Protein AF-A0A9D1F728-F1 (afdb_monomer_lite)

Secondary structure (DSSP, 8-state):
--HHHHHHHHHHHHIIIIIHHHHHHHHHHHHHHH-----TTS-TTSS-EEEEESHHHHHHHHHHHHHHHHHHHHHHHHHHHT-GGGHHHHHHHHHHHHHHHHHHHHHHHH-EEEEE-SSEEEEEETTEEEEEEGGGEEEEEEESEEEEEEEEETTEEEEEE----HHHHHHHHHHHHHH-HHHHTTS-HHHHHHHHHHHHGGGT---

Structure (mmCIF, N/CA/C/O backbone):
data_AF-A0A9D1F728-F1
#
_entry.id   AF-A0A9D1F728-F1
#
loop_
_atom_site.group_PDB
_atom_site.id
_atom_site.type_symbol
_atom_site.label_atom_id
_atom_site.label_alt_id
_atom_site.label_comp_id
_atom_site.label_asym_id
_atom_site.label_entity_id
_atom_site.label_seq_id
_atom_site.pdbx_PDB_ins_code
_atom_site.Cartn_x
_atom_site.Cartn_y
_atom_site.Cartn_z
_atom_site.occupancy
_atom_site.B_iso_or_equiv
_atom_site.auth_seq_id
_atom_site.auth_comp_id
_atom_site.auth_asym_id
_atom_site.auth_atom_id
_atom_site.pdbx_PDB_model_num
ATOM 1 N N . MET A 1 1 ? -4.377 17.109 -25.456 1.00 49.72 1 MET A N 1
ATOM 2 C CA . MET A 1 1 ? -4.646 15.862 -24.704 1.00 49.72 1 MET A CA 1
ATOM 3 C C . MET A 1 1 ? -3.854 15.926 -23.405 1.00 49.72 1 MET A C 1
ATOM 5 O O . MET A 1 1 ? -2.651 16.130 -23.478 1.00 49.72 1 MET A O 1
ATOM 9 N N . ASN A 1 2 ? -4.508 15.887 -22.240 1.00 74.38 2 ASN A N 1
ATOM 10 C CA . ASN A 1 2 ? -3.835 16.109 -20.955 1.00 74.38 2 ASN A CA 1
ATOM 11 C C . ASN A 1 2 ? -3.254 14.782 -20.435 1.00 74.38 2 ASN A C 1
ATOM 13 O O . ASN A 1 2 ? -4.012 13.865 -20.127 1.00 74.38 2 ASN A O 1
ATOM 17 N N . MET A 1 3 ? -1.924 14.671 -20.376 1.00 57.50 3 MET A N 1
ATOM 18 C CA . MET A 1 3 ? -1.210 13.442 -19.993 1.00 57.50 3 MET A CA 1
ATOM 19 C C . MET A 1 3 ? -1.628 12.936 -18.600 1.00 57.50 3 MET A C 1
ATOM 21 O O . MET A 1 3 ? -1.679 11.732 -18.375 1.00 57.50 3 MET A O 1
ATOM 25 N N . HIS A 1 4 ? -1.982 13.849 -17.684 1.00 63.44 4 HIS A N 1
ATOM 26 C CA . HIS A 1 4 ? -2.499 13.497 -16.357 1.00 63.44 4 HIS A CA 1
ATOM 27 C C . HIS A 1 4 ? -3.827 12.744 -16.425 1.00 63.44 4 HIS A C 1
ATOM 29 O O . HIS A 1 4 ? -3.948 11.684 -15.826 1.00 63.44 4 HIS A O 1
ATOM 35 N N . LYS A 1 5 ? -4.779 13.225 -17.230 1.00 72.38 5 LYS A N 1
ATOM 36 C CA . LYS A 1 5 ? -6.096 12.590 -17.364 1.00 72.38 5 LYS A CA 1
ATOM 37 C C . LYS A 1 5 ? -5.991 11.176 -17.943 1.00 72.38 5 LYS A C 1
ATOM 39 O O . LYS A 1 5 ? -6.658 10.263 -17.485 1.00 72.38 5 LYS A O 1
ATOM 44 N N . LEU A 1 6 ? -5.091 10.978 -18.906 1.00 68.69 6 LEU A N 1
ATOM 45 C CA . LEU A 1 6 ? -4.860 9.670 -19.525 1.00 68.69 6 LEU A CA 1
ATOM 46 C C . LEU A 1 6 ? -4.227 8.673 -18.534 1.00 68.69 6 LEU A C 1
ATOM 48 O O . LEU A 1 6 ? -4.572 7.492 -18.532 1.00 68.69 6 LEU A O 1
ATOM 52 N N . LEU A 1 7 ? -3.336 9.154 -17.660 1.00 64.75 7 LEU A N 1
ATOM 53 C CA . LEU A 1 7 ? -2.759 8.362 -16.573 1.00 64.75 7 LEU A CA 1
ATOM 54 C C . LEU A 1 7 ? -3.815 8.003 -15.517 1.00 64.75 7 LEU A C 1
ATOM 56 O O . LEU A 1 7 ? -3.880 6.852 -15.092 1.00 64.75 7 LEU A O 1
ATOM 60 N N . GLU A 1 8 ? -4.638 8.970 -15.113 1.00 70.31 8 GLU A N 1
ATOM 61 C CA . GLU A 1 8 ? -5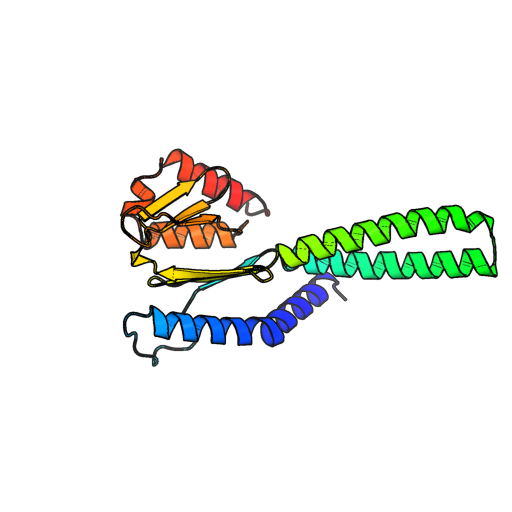.738 8.781 -14.162 1.00 70.31 8 GLU A CA 1
ATOM 62 C C . GLU A 1 8 ? -6.761 7.768 -14.680 1.00 70.31 8 GLU A C 1
ATOM 64 O O . GLU A 1 8 ? -7.088 6.825 -13.961 1.00 70.31 8 GLU A O 1
ATOM 69 N N . ASP A 1 9 ? -7.189 7.893 -15.938 1.00 77.00 9 ASP A N 1
ATOM 70 C CA . ASP A 1 9 ? -8.137 6.975 -16.576 1.00 77.00 9 ASP A CA 1
ATOM 71 C C . ASP A 1 9 ? -7.559 5.552 -16.672 1.00 77.00 9 ASP A C 1
ATOM 73 O O . ASP A 1 9 ? -8.238 4.574 -16.351 1.00 77.00 9 ASP A O 1
ATOM 77 N N . PHE A 1 10 ? -6.277 5.416 -17.034 1.00 71.94 10 PHE A N 1
ATOM 78 C CA . PHE A 1 10 ? -5.598 4.118 -17.075 1.00 71.94 10 PHE A CA 1
ATOM 79 C C . PHE A 1 10 ? -5.489 3.475 -15.687 1.00 71.94 10 PHE A C 1
ATOM 81 O O . PHE A 1 10 ? -5.728 2.274 -15.530 1.00 71.94 10 PHE A O 1
ATOM 88 N N . ILE A 1 11 ? -5.138 4.264 -14.667 1.00 70.88 11 ILE A N 1
ATOM 89 C CA . ILE A 1 11 ? -5.089 3.798 -13.280 1.00 70.88 11 ILE A CA 1
ATOM 90 C C . ILE A 1 11 ? -6.493 3.365 -12.851 1.00 70.88 11 ILE A C 1
ATOM 92 O O . ILE A 1 11 ? -6.658 2.240 -12.384 1.00 70.88 11 ILE A O 1
ATOM 96 N N . ALA A 1 12 ? -7.515 4.190 -13.073 1.00 77.31 12 ALA A N 1
ATOM 97 C CA . ALA A 1 12 ? -8.898 3.876 -12.727 1.00 77.31 12 ALA A CA 1
ATOM 98 C C . ALA A 1 12 ? -9.380 2.578 -13.394 1.00 77.31 12 ALA A C 1
ATOM 100 O O . ALA A 1 12 ? -9.964 1.718 -12.729 1.00 77.31 12 ALA A O 1
ATOM 101 N N . GLN A 1 13 ? -9.074 2.385 -14.679 1.00 81.44 13 GLN A N 1
ATOM 102 C CA . GLN A 1 13 ? -9.423 1.166 -15.404 1.00 81.44 13 GLN A CA 1
ATOM 103 C C . GLN A 1 13 ? -8.676 -0.060 -14.862 1.00 81.44 13 GLN A C 1
ATOM 105 O O . GLN A 1 13 ? -9.299 -1.091 -14.608 1.00 81.44 13 GLN A O 1
ATOM 110 N N . TYR A 1 14 ? -7.370 0.047 -14.598 1.00 78.75 14 TYR A N 1
ATOM 111 C CA . TYR A 1 14 ? -6.603 -1.041 -13.984 1.00 78.75 14 TYR A CA 1
ATOM 112 C C . TYR A 1 14 ? -7.169 -1.433 -12.613 1.00 78.75 14 TYR A C 1
ATOM 114 O O . TYR A 1 14 ? -7.319 -2.619 -12.305 1.00 78.75 14 TYR A O 1
ATOM 122 N N . PHE A 1 15 ? -7.511 -0.443 -11.789 1.00 79.69 15 PHE A N 1
ATOM 123 C CA . PHE A 1 15 ? -8.138 -0.673 -10.494 1.00 79.69 15 PHE A CA 1
ATOM 124 C C . PHE A 1 15 ? -9.476 -1.395 -10.651 1.00 79.69 15 PHE A C 1
ATOM 126 O O . PHE A 1 15 ? -9.694 -2.409 -9.989 1.00 79.69 15 PHE A O 1
ATOM 133 N N . LYS A 1 16 ? -10.332 -0.931 -11.563 1.00 82.12 16 LYS A N 1
ATOM 134 C CA . LYS A 1 16 ? -11.654 -1.511 -11.813 1.00 82.12 16 LYS A CA 1
ATOM 135 C C . LYS A 1 16 ? -11.590 -2.943 -12.348 1.00 82.12 16 LYS A C 1
ATOM 137 O O . LYS A 1 16 ? -12.328 -3.797 -11.871 1.00 82.12 16 LYS A O 1
ATOM 142 N N . GLU A 1 17 ? -10.724 -3.219 -13.317 1.00 85.25 17 GLU A N 1
ATOM 143 C CA . GLU A 1 17 ? -10.712 -4.505 -14.024 1.00 85.25 17 GLU A CA 1
ATOM 144 C C . GLU A 1 17 ? -9.835 -5.569 -13.362 1.00 85.25 17 GLU A C 1
ATOM 146 O O . GLU A 1 17 ? -10.119 -6.761 -13.477 1.00 85.25 17 GLU A O 1
ATOM 151 N N . LYS A 1 18 ? -8.741 -5.172 -12.703 1.00 81.75 18 LYS A N 1
ATOM 152 C CA . LYS A 1 18 ? -7.757 -6.122 -12.161 1.00 81.75 18 LYS A CA 1
ATOM 153 C C . LYS A 1 18 ? -7.752 -6.165 -10.646 1.00 81.75 18 LYS A C 1
ATOM 155 O O . LYS A 1 18 ? -7.671 -7.251 -10.078 1.00 81.75 18 LYS A O 1
ATOM 160 N N . LEU A 1 19 ? -7.804 -5.009 -9.989 1.00 82.75 19 LEU A N 1
ATOM 161 C CA . LEU A 1 19 ? -7.640 -4.959 -8.538 1.00 82.75 19 LEU A CA 1
ATOM 162 C C . LEU A 1 19 ? -8.955 -5.199 -7.796 1.00 82.75 19 LEU A C 1
ATOM 164 O O . LEU A 1 19 ? -8.979 -5.927 -6.808 1.00 82.75 19 LEU A O 1
ATOM 168 N N . MET A 1 20 ? -10.049 -4.620 -8.284 1.00 83.25 20 MET A N 1
ATOM 169 C CA . MET A 1 20 ? -11.341 -4.662 -7.610 1.00 83.25 20 MET A CA 1
ATOM 170 C C . MET A 1 20 ? -11.966 -6.055 -7.502 1.00 83.25 20 MET A C 1
ATOM 172 O O . MET A 1 20 ? -12.467 -6.357 -6.421 1.00 83.25 20 MET A O 1
ATOM 176 N N . PRO A 1 21 ? -11.913 -6.930 -8.526 1.00 86.44 21 PRO A N 1
ATOM 177 C CA . PRO A 1 21 ? -12.399 -8.301 -8.385 1.00 86.44 21 PRO A CA 1
ATOM 178 C C . PRO A 1 21 ? -11.684 -9.045 -7.255 1.00 86.44 21 PRO A C 1
ATOM 180 O O . PRO A 1 21 ? -12.335 -9.627 -6.396 1.00 86.44 21 PRO A O 1
ATOM 183 N N . LYS A 1 22 ? -10.352 -8.918 -7.190 1.00 84.81 22 LYS A N 1
ATOM 184 C CA . LYS A 1 22 ? -9.547 -9.530 -6.132 1.00 84.81 22 LYS A CA 1
ATOM 185 C C . LYS A 1 22 ? -9.869 -8.950 -4.752 1.00 84.81 22 LYS A C 1
ATOM 187 O O . LYS A 1 22 ? -9.992 -9.693 -3.793 1.00 84.81 22 LYS A O 1
ATOM 192 N N . ILE A 1 23 ? -10.009 -7.627 -4.645 1.00 86.19 23 ILE A N 1
ATOM 193 C CA . ILE A 1 23 ? -10.395 -6.978 -3.383 1.00 86.19 23 ILE A CA 1
ATOM 194 C C . ILE A 1 23 ? -11.755 -7.490 -2.903 1.00 86.19 23 ILE A C 1
ATOM 196 O O . ILE A 1 23 ? -11.913 -7.722 -1.713 1.00 86.19 23 ILE A O 1
ATOM 200 N N . ARG A 1 24 ? -12.728 -7.651 -3.807 1.00 85.94 24 ARG A N 1
ATOM 201 C CA . ARG A 1 24 ? -14.062 -8.165 -3.467 1.00 85.94 24 ARG A CA 1
ATOM 202 C C . ARG A 1 24 ? -14.004 -9.611 -2.986 1.00 85.94 24 ARG A C 1
ATOM 204 O O . ARG A 1 24 ? -14.666 -9.932 -2.012 1.00 85.94 24 ARG A O 1
ATOM 211 N N . GLU A 1 25 ? -13.210 -10.447 -3.648 1.00 86.69 25 GLU A N 1
ATOM 212 C CA . GLU A 1 25 ? -12.979 -11.839 -3.251 1.00 86.69 25 GLU A CA 1
ATOM 213 C C . GLU A 1 25 ? -12.327 -11.924 -1.863 1.00 86.69 25 GLU A C 1
ATOM 215 O O . GLU A 1 25 ? -12.870 -12.565 -0.968 1.00 86.69 25 GLU A O 1
ATOM 220 N N . ASP A 1 26 ? -11.220 -11.203 -1.655 1.00 86.94 26 ASP A N 1
ATOM 221 C CA . ASP A 1 26 ? -10.526 -11.156 -0.365 1.00 86.94 26 ASP A CA 1
ATOM 222 C C . ASP A 1 26 ? -11.453 -10.580 0.734 1.00 86.94 26 ASP A C 1
ATOM 224 O O . ASP A 1 26 ? -11.477 -11.081 1.853 1.00 86.94 26 ASP A O 1
ATOM 228 N N . ALA A 1 27 ? -12.265 -9.561 0.430 1.00 85.25 27 ALA A N 1
ATOM 229 C CA . ALA A 1 27 ? -13.216 -8.981 1.381 1.00 85.25 27 ALA A CA 1
ATOM 230 C C . ALA A 1 27 ? -14.368 -9.932 1.734 1.00 85.25 27 ALA A C 1
ATOM 232 O O . ALA A 1 27 ? -14.756 -9.993 2.896 1.00 85.25 27 ALA A O 1
ATOM 233 N N . ALA A 1 28 ? -14.905 -10.677 0.762 1.00 84.88 28 ALA A N 1
ATOM 234 C CA . ALA A 1 28 ? -15.931 -11.687 1.013 1.00 84.88 28 ALA A CA 1
ATOM 235 C C . ALA A 1 28 ? -15.397 -12.785 1.941 1.00 84.88 28 ALA A C 1
ATOM 237 O O . ALA A 1 28 ? -16.050 -13.121 2.923 1.00 84.88 28 ALA A O 1
ATOM 238 N N . HIS A 1 29 ? -14.171 -13.254 1.691 1.00 86.56 29 HIS A N 1
ATOM 239 C CA . HIS A 1 29 ? -13.506 -14.218 2.563 1.00 86.56 29 HIS A CA 1
ATOM 240 C C . HIS A 1 29 ? -13.342 -13.696 3.999 1.00 86.56 29 HIS A C 1
ATOM 242 O O . HIS A 1 29 ? -13.635 -14.402 4.962 1.00 86.56 29 HIS A O 1
ATOM 248 N N . MET A 1 30 ? -12.914 -12.441 4.154 1.00 87.94 30 MET A N 1
ATOM 249 C CA . MET A 1 30 ? -12.756 -11.822 5.473 1.00 87.94 30 MET A CA 1
ATOM 250 C C . MET A 1 30 ? -14.087 -11.627 6.200 1.00 87.94 30 MET A C 1
ATOM 252 O O . MET A 1 30 ? -14.150 -11.813 7.413 1.00 87.94 30 MET A O 1
ATOM 256 N N . GLU A 1 31 ? -15.145 -11.266 5.476 1.00 86.00 31 GLU A N 1
ATOM 257 C CA . GLU A 1 31 ? -16.485 -11.124 6.044 1.00 86.00 31 GLU A CA 1
ATOM 258 C C . GLU A 1 31 ? -17.039 -12.479 6.507 1.00 86.00 31 GLU A C 1
ATOM 260 O O . GLU A 1 31 ? -17.628 -12.557 7.577 1.00 86.00 31 GLU A O 1
ATOM 265 N N . GLU A 1 32 ? -16.790 -13.565 5.774 1.00 83.94 32 GLU A N 1
ATOM 266 C CA . GLU A 1 32 ? -17.152 -14.919 6.214 1.00 83.94 32 GLU A CA 1
ATOM 267 C C . GLU A 1 32 ? -16.361 -15.367 7.453 1.00 83.94 32 GLU A C 1
ATOM 269 O O . GLU A 1 32 ? -16.911 -16.012 8.344 1.00 83.94 32 GLU A O 1
ATOM 274 N N . ALA A 1 33 ? -15.070 -15.029 7.522 1.00 85.25 33 ALA A N 1
ATOM 275 C CA . ALA A 1 33 ? -14.193 -15.458 8.610 1.00 85.25 33 ALA A CA 1
ATOM 276 C C . ALA A 1 33 ? -14.372 -14.643 9.903 1.00 85.25 33 ALA A C 1
ATOM 278 O O . ALA A 1 33 ? -14.231 -15.182 11.004 1.00 85.25 33 ALA A O 1
ATOM 279 N N . TYR A 1 34 ? -14.647 -13.342 9.780 1.00 85.06 34 TYR A N 1
ATOM 280 C CA . TYR A 1 34 ? -14.595 -12.388 10.893 1.00 85.06 34 TYR A CA 1
ATOM 281 C C . TYR A 1 34 ? -15.788 -11.431 10.964 1.00 85.06 34 TYR A C 1
ATOM 283 O O . TYR A 1 34 ? -15.903 -10.699 11.947 1.00 85.06 34 TYR A O 1
ATOM 291 N N . GLY A 1 35 ? -16.648 -11.390 9.946 1.00 78.25 35 GLY A N 1
ATOM 292 C CA . GLY A 1 35 ? -17.840 -10.551 9.944 1.00 78.25 35 GLY A CA 1
ATOM 293 C C . GLY A 1 35 ? -18.844 -11.065 10.968 1.00 78.25 35 GLY A C 1
ATOM 294 O O . GLY A 1 35 ? -19.356 -12.180 10.863 1.00 78.25 35 GLY A O 1
ATOM 295 N N . GLU A 1 36 ? -19.141 -10.254 11.982 1.00 68.06 36 GLU A N 1
ATOM 296 C CA . GLU A 1 36 ? -20.171 -10.567 12.974 1.00 68.06 36 GLU A CA 1
ATOM 297 C C . GLU A 1 36 ? -21.568 -10.375 12.357 1.00 68.06 36 GLU A C 1
ATOM 299 O O . GLU A 1 36 ? -22.258 -9.394 12.621 1.00 68.06 36 GLU A O 1
ATOM 304 N N . GLY A 1 37 ? -21.969 -11.305 11.483 1.00 56.62 37 GLY A N 1
ATOM 305 C CA . GLY A 1 37 ? -23.359 -11.541 11.083 1.00 56.62 37 GLY A CA 1
ATOM 306 C C . GLY A 1 37 ? -24.125 -10.337 10.528 1.00 56.62 37 GLY A C 1
ATOM 307 O O . GLY A 1 37 ? -25.332 -10.240 10.753 1.00 56.62 37 GLY A O 1
ATOM 308 N N . ARG A 1 38 ? -23.469 -9.407 9.820 1.00 57.34 38 ARG A N 1
ATOM 309 C CA . ARG A 1 38 ? -24.189 -8.309 9.162 1.00 57.34 38 ARG A CA 1
ATOM 310 C C . ARG A 1 38 ? -25.032 -8.865 8.024 1.00 57.34 38 ARG A C 1
ATOM 312 O O . ARG A 1 38 ? -24.533 -9.569 7.150 1.00 57.34 38 ARG A O 1
ATOM 319 N N . ASP A 1 39 ? -26.309 -8.503 8.031 1.00 48.16 39 ASP A N 1
ATOM 320 C CA . ASP A 1 39 ? -27.241 -8.803 6.953 1.00 48.16 39 ASP A CA 1
ATOM 321 C C . ASP A 1 39 ? -26.631 -8.343 5.617 1.00 48.16 39 ASP A C 1
ATOM 323 O O . ASP A 1 39 ? -26.379 -7.152 5.400 1.00 48.16 39 ASP A O 1
ATOM 327 N N . LEU A 1 40 ? -26.391 -9.284 4.698 1.00 50.03 40 LEU A N 1
ATOM 328 C CA . LEU A 1 40 ? -25.780 -9.053 3.378 1.00 50.03 40 LEU A CA 1
ATOM 329 C C . LEU A 1 40 ? -26.646 -8.172 2.448 1.00 50.03 40 LEU A C 1
ATOM 331 O O . LEU A 1 40 ? -26.323 -8.004 1.271 1.00 50.03 40 LEU A O 1
ATOM 335 N N . ASN A 1 41 ? -27.725 -7.586 2.974 1.00 43.41 41 ASN A N 1
ATOM 336 C CA . ASN A 1 41 ? -28.746 -6.812 2.274 1.00 43.41 41 ASN A CA 1
ATOM 337 C C . ASN A 1 41 ? -28.591 -5.287 2.404 1.00 43.41 41 ASN A C 1
ATOM 339 O O . ASN A 1 41 ? -29.457 -4.543 1.945 1.00 43.41 41 ASN A O 1
ATOM 343 N N . HIS A 1 42 ? -27.501 -4.780 2.986 1.00 39.50 42 HIS A N 1
ATOM 344 C CA . HIS A 1 42 ? -27.188 -3.350 2.903 1.00 39.50 42 HIS A CA 1
ATOM 345 C C . HIS A 1 42 ? -26.307 -3.024 1.691 1.00 39.50 42 HIS A C 1
ATOM 347 O O . HIS A 1 42 ? -25.360 -3.747 1.355 1.00 39.50 42 HIS A O 1
ATOM 353 N N . GLY A 1 43 ? -26.731 -1.966 0.992 1.00 40.28 43 GLY A N 1
ATOM 354 C CA . GLY A 1 43 ? -26.312 -1.569 -0.349 1.00 40.28 43 GLY A CA 1
ATOM 355 C C . GLY A 1 43 ? -24.801 -1.502 -0.551 1.00 40.28 43 GLY A C 1
ATOM 356 O O . GLY A 1 43 ? -24.027 -1.298 0.381 1.00 40.28 43 GLY A O 1
ATOM 357 N N . GLU A 1 44 ? -24.402 -1.682 -1.806 1.00 44.19 44 GLU A N 1
ATOM 358 C CA . GLU A 1 44 ? -23.036 -1.898 -2.305 1.00 44.19 44 GLU A CA 1
ATOM 359 C C . GLU A 1 44 ? -21.954 -0.875 -1.889 1.00 44.19 44 GLU A C 1
ATOM 361 O O . GLU A 1 44 ? -20.791 -1.092 -2.219 1.00 44.19 44 GLU A O 1
ATOM 366 N N . ASN A 1 45 ? -22.267 0.201 -1.158 1.00 44.28 45 ASN A N 1
ATOM 367 C CA . ASN A 1 45 ? -21.348 1.332 -0.984 1.00 44.28 45 ASN A CA 1
ATOM 368 C C . ASN A 1 45 ? -20.616 1.450 0.367 1.00 44.28 45 ASN A C 1
ATOM 370 O O . ASN A 1 45 ? -19.631 2.176 0.405 1.00 44.28 45 ASN A O 1
ATOM 374 N N . ASP A 1 46 ? -20.992 0.725 1.431 1.00 54.94 46 ASP A N 1
ATOM 375 C CA . ASP A 1 46 ? -20.408 0.945 2.779 1.00 54.94 46 ASP A CA 1
ATOM 376 C C . ASP A 1 46 ? -19.864 -0.317 3.482 1.00 54.94 46 ASP A C 1
ATOM 378 O O . ASP A 1 46 ? -19.605 -0.309 4.688 1.00 54.94 46 ASP A O 1
ATOM 382 N N . ARG A 1 47 ? -19.676 -1.433 2.763 1.00 71.69 47 ARG A N 1
ATOM 383 C CA . ARG A 1 47 ? -19.297 -2.711 3.406 1.00 71.69 47 ARG A CA 1
ATOM 384 C C . ARG A 1 47 ? -17.883 -2.707 3.979 1.00 71.69 47 ARG A C 1
ATOM 386 O O . ARG A 1 47 ? -17.655 -3.269 5.044 1.00 71.69 47 ARG A O 1
ATOM 393 N N . TYR A 1 48 ? -16.944 -2.061 3.297 1.00 79.31 48 TYR A N 1
ATOM 394 C CA . TYR A 1 48 ? -15.547 -1.994 3.711 1.00 79.31 48 TYR A CA 1
ATOM 395 C C . TYR A 1 48 ? -14.847 -0.795 3.075 1.00 79.31 48 TYR A C 1
ATOM 397 O O . TYR A 1 48 ? -15.220 -0.331 1.999 1.00 79.31 48 TYR A O 1
ATOM 405 N N . GLN A 1 49 ? -13.806 -0.298 3.738 1.00 87.06 49 GLN A N 1
ATOM 406 C CA . GLN A 1 49 ? -12.965 0.774 3.215 1.00 87.06 49 GLN A CA 1
ATOM 407 C C . GLN A 1 49 ? -11.736 0.180 2.534 1.00 87.06 49 GLN A C 1
ATOM 409 O O . GLN A 1 49 ? -11.181 -0.819 2.995 1.00 87.06 49 GLN A O 1
ATOM 414 N N . ILE A 1 50 ? -11.306 0.795 1.431 1.00 87.69 50 ILE A N 1
ATOM 415 C CA . ILE A 1 50 ? -10.115 0.387 0.683 1.00 87.69 50 ILE A CA 1
ATOM 416 C C . ILE A 1 50 ? -9.114 1.533 0.707 1.00 87.69 50 ILE A C 1
ATOM 418 O O . ILE A 1 50 ? -9.438 2.672 0.379 1.00 87.69 50 ILE A O 1
ATOM 422 N N . SER A 1 51 ? -7.861 1.223 1.014 1.00 87.69 51 SER A N 1
ATOM 423 C CA . SER A 1 51 ? -6.750 2.152 0.842 1.00 87.69 51 SER A CA 1
ATOM 424 C C . SER A 1 51 ? -5.629 1.471 0.072 1.00 87.69 51 SER A C 1
ATOM 426 O O . SER A 1 51 ? -5.018 0.512 0.543 1.00 87.69 51 SER A O 1
ATOM 428 N N . ALA A 1 52 ? -5.369 1.952 -1.141 1.00 86.38 52 ALA A N 1
ATOM 429 C CA . ALA A 1 52 ? -4.313 1.440 -2.002 1.00 86.38 52 ALA A CA 1
ATOM 430 C C . ALA A 1 52 ? -3.052 2.302 -1.893 1.00 86.38 52 ALA A C 1
ATOM 432 O O . ALA A 1 52 ? -3.131 3.517 -1.738 1.00 86.38 52 ALA A O 1
ATOM 433 N N . PHE A 1 53 ? -1.882 1.675 -1.992 1.00 87.00 53 PHE A N 1
ATOM 434 C CA . PHE A 1 53 ? -0.595 2.345 -1.817 1.00 87.00 53 PHE A CA 1
ATOM 435 C C . PHE A 1 53 ? 0.452 1.815 -2.802 1.00 87.00 53 PHE A C 1
ATOM 437 O O . PHE A 1 53 ? 0.394 0.674 -3.267 1.00 87.00 53 PHE A O 1
ATOM 444 N N . GLY A 1 54 ? 1.419 2.665 -3.153 1.00 83.94 54 GLY A N 1
ATOM 445 C CA . GLY A 1 54 ? 2.555 2.322 -4.018 1.00 83.94 54 GLY A CA 1
ATOM 446 C C . GLY A 1 54 ? 2.236 2.082 -5.502 1.00 83.94 54 GLY A C 1
ATOM 447 O O . GLY A 1 54 ? 3.167 1.951 -6.295 1.00 83.94 54 GLY A O 1
ATOM 448 N N . PHE A 1 55 ? 0.960 2.051 -5.909 1.00 83.00 55 PHE A N 1
ATOM 449 C CA . PHE A 1 55 ? 0.569 1.872 -7.314 1.00 83.00 55 PHE A CA 1
ATOM 450 C C . PHE A 1 55 ? 0.999 3.047 -8.194 1.00 83.00 55 PHE A C 1
ATOM 452 O O . PHE A 1 55 ? 1.562 2.818 -9.256 1.00 83.00 55 PHE A O 1
ATOM 459 N N . GLN A 1 56 ? 0.818 4.294 -7.746 1.00 81.44 56 GLN A N 1
ATOM 460 C CA . GLN A 1 56 ? 1.238 5.474 -8.513 1.00 81.44 56 GLN A CA 1
ATOM 461 C C . GLN A 1 56 ? 2.744 5.452 -8.810 1.00 81.44 56 GLN A C 1
ATOM 463 O O . GLN A 1 56 ? 3.153 5.628 -9.956 1.00 81.44 56 GLN A O 1
ATOM 468 N N . THR A 1 57 ? 3.571 5.174 -7.797 1.00 83.19 57 THR A N 1
ATOM 469 C CA . THR A 1 57 ? 5.026 5.068 -7.959 1.00 83.19 57 THR A CA 1
ATOM 470 C C . THR A 1 57 ? 5.404 3.919 -8.890 1.00 83.19 57 THR A C 1
ATOM 472 O O . THR A 1 57 ? 6.271 4.084 -9.740 1.00 83.19 57 THR A O 1
ATOM 475 N N . GLU A 1 58 ? 4.751 2.760 -8.776 1.00 86.75 58 GLU A N 1
ATOM 476 C CA . GLU A 1 58 ? 5.028 1.627 -9.662 1.00 86.75 58 GLU A CA 1
ATOM 477 C C . GLU A 1 58 ? 4.625 1.902 -11.115 1.00 86.75 58 GLU A C 1
ATOM 479 O O . GLU A 1 58 ? 5.403 1.581 -12.016 1.00 86.75 58 GLU A O 1
ATOM 484 N N . PHE A 1 59 ? 3.479 2.544 -11.355 1.00 83.31 59 PHE A N 1
ATOM 485 C CA . PHE A 1 59 ? 3.090 2.980 -12.694 1.00 83.31 59 PHE A CA 1
ATOM 486 C C . PHE A 1 59 ? 4.089 3.986 -13.257 1.00 83.31 59 PHE A C 1
ATOM 488 O O . PHE A 1 59 ? 4.562 3.797 -14.375 1.00 83.31 59 PHE A O 1
ATOM 495 N N . MET A 1 60 ? 4.481 4.998 -12.481 1.00 84.31 60 MET A N 1
ATOM 496 C CA . MET A 1 60 ? 5.484 5.979 -12.899 1.00 84.31 60 MET A CA 1
ATOM 497 C C . MET A 1 60 ? 6.817 5.309 -13.267 1.00 84.31 60 MET A C 1
ATOM 499 O O . MET A 1 60 ? 7.355 5.569 -14.340 1.00 84.31 60 MET A O 1
ATOM 503 N N . MET A 1 61 ? 7.307 4.375 -12.443 1.00 86.44 61 MET A N 1
ATOM 504 C CA . MET A 1 61 ? 8.522 3.608 -12.746 1.00 86.44 61 MET A CA 1
ATOM 505 C C . MET A 1 61 ? 8.376 2.756 -14.010 1.00 86.44 61 MET A C 1
ATOM 507 O O . MET A 1 61 ? 9.321 2.644 -14.789 1.00 86.44 61 MET A O 1
ATOM 511 N N . ARG A 1 62 ? 7.190 2.186 -14.254 1.00 84.88 62 ARG A N 1
ATOM 512 C CA . ARG A 1 62 ? 6.896 1.456 -15.492 1.00 84.88 62 ARG A CA 1
ATOM 513 C C . ARG A 1 62 ? 6.936 2.374 -16.718 1.00 84.88 62 ARG A C 1
ATOM 515 O O . ARG A 1 62 ? 7.471 1.967 -17.745 1.00 84.88 62 ARG A O 1
ATOM 522 N N . TYR A 1 63 ? 6.426 3.601 -16.621 1.00 84.38 63 TYR A N 1
ATOM 523 C CA . TYR A 1 63 ? 6.541 4.591 -17.698 1.00 84.38 63 TYR A CA 1
ATOM 524 C C . TYR A 1 63 ? 7.995 5.002 -17.945 1.00 84.38 63 TYR A C 1
ATOM 526 O O . TYR A 1 63 ? 8.426 5.030 -19.097 1.00 84.38 63 TYR A O 1
ATOM 534 N N . MET A 1 64 ? 8.773 5.248 -16.885 1.00 84.62 64 MET A N 1
ATOM 535 C CA . MET A 1 64 ? 10.205 5.551 -17.013 1.00 84.62 64 MET A CA 1
ATOM 536 C C . MET A 1 64 ? 10.956 4.403 -17.692 1.00 84.62 64 MET A C 1
ATOM 538 O O . MET A 1 64 ? 11.756 4.646 -18.588 1.00 84.62 64 MET A O 1
ATOM 542 N N . LEU A 1 65 ? 10.649 3.152 -17.339 1.00 87.88 65 LEU A N 1
ATOM 543 C CA . LEU A 1 65 ? 11.213 1.976 -17.999 1.00 87.88 65 LEU A CA 1
ATOM 544 C C . LEU A 1 65 ? 10.930 1.935 -19.498 1.00 87.88 65 LEU A C 1
ATOM 546 O O . LEU A 1 65 ? 11.837 1.657 -20.276 1.00 87.88 65 LEU A O 1
ATOM 550 N N . LEU A 1 66 ? 9.695 2.218 -19.912 1.00 86.19 66 LEU A N 1
ATOM 551 C CA . LEU A 1 66 ? 9.342 2.256 -21.331 1.00 86.19 66 LEU A CA 1
ATOM 552 C C . LEU A 1 66 ? 10.108 3.365 -22.063 1.00 86.19 66 LEU A C 1
ATOM 554 O O . LEU A 1 66 ? 10.656 3.118 -23.135 1.00 86.19 66 LEU A O 1
ATOM 558 N N . ALA A 1 67 ? 10.201 4.555 -21.466 1.00 84.88 67 ALA A N 1
ATOM 559 C CA . ALA A 1 67 ? 10.916 5.685 -22.050 1.00 84.88 67 ALA A CA 1
ATOM 560 C C . ALA A 1 67 ? 12.428 5.414 -2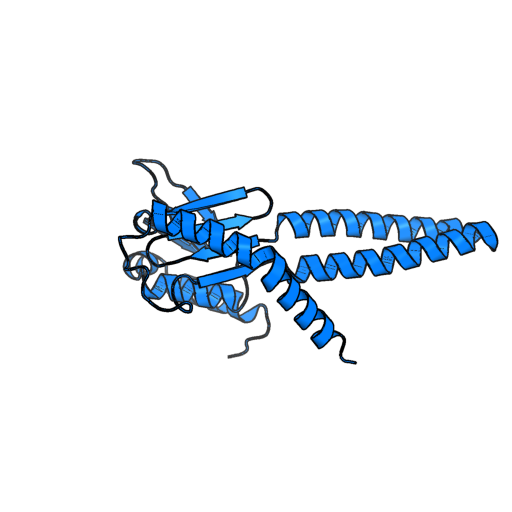2.176 1.00 84.88 67 ALA A C 1
ATOM 562 O O . ALA A 1 67 ? 12.983 5.509 -23.270 1.00 84.88 67 ALA A O 1
ATOM 563 N N . PHE A 1 68 ? 13.095 5.014 -21.088 1.00 83.06 68 PHE A N 1
ATOM 564 C CA . PHE A 1 68 ? 14.530 4.706 -21.106 1.00 83.06 68 PHE A CA 1
ATOM 565 C C . PHE A 1 68 ? 14.853 3.472 -21.947 1.00 83.06 68 PHE A C 1
ATOM 567 O O . PHE A 1 68 ? 15.890 3.447 -22.608 1.00 83.06 68 PHE A O 1
ATOM 574 N N . GLY A 1 69 ? 13.970 2.472 -21.969 1.00 86.19 69 GLY A N 1
ATOM 575 C CA . GLY A 1 69 ? 14.105 1.306 -22.836 1.00 86.19 69 GLY A CA 1
ATOM 576 C C . GLY A 1 69 ? 14.078 1.694 -24.313 1.00 86.19 69 GLY A C 1
ATOM 577 O O . GLY A 1 69 ? 14.969 1.299 -25.060 1.00 86.19 69 GLY A O 1
ATOM 578 N N . ALA A 1 70 ? 13.122 2.536 -24.722 1.00 86.62 70 ALA A N 1
ATOM 579 C CA . ALA A 1 70 ? 13.033 3.030 -26.097 1.00 86.62 70 ALA A CA 1
ATOM 580 C C . ALA A 1 70 ? 14.281 3.831 -26.509 1.00 86.62 70 ALA A C 1
ATOM 582 O O . ALA A 1 70 ? 14.839 3.592 -27.579 1.00 86.62 70 ALA A O 1
ATOM 583 N N . VAL A 1 71 ? 14.764 4.726 -25.638 1.00 85.88 71 VAL A N 1
ATOM 584 C CA . VAL A 1 71 ? 15.997 5.497 -25.881 1.00 85.88 71 VAL A CA 1
ATOM 585 C C . VAL A 1 71 ? 17.220 4.579 -25.975 1.00 85.88 71 VAL A C 1
ATOM 587 O O . VAL A 1 71 ? 18.042 4.755 -26.869 1.00 85.88 71 VAL A O 1
ATOM 590 N N . SER A 1 72 ? 17.323 3.567 -25.108 1.00 86.12 72 SER A N 1
ATOM 591 C CA . SER A 1 72 ? 18.445 2.615 -25.116 1.00 86.12 72 SER A CA 1
ATOM 592 C C . SER A 1 72 ? 18.498 1.806 -26.415 1.00 86.12 72 SER A C 1
ATOM 594 O O . SER A 1 72 ? 19.569 1.648 -26.997 1.00 86.12 72 SER A O 1
ATOM 596 N N . VAL A 1 73 ? 17.345 1.338 -26.910 1.00 86.31 73 VAL A N 1
ATOM 597 C CA . VAL A 1 73 ? 17.250 0.629 -28.198 1.00 86.31 73 VAL A CA 1
ATOM 598 C C . VAL A 1 73 ? 17.630 1.549 -29.356 1.00 86.31 73 VAL A C 1
ATOM 600 O O . VAL A 1 73 ? 18.397 1.148 -30.228 1.00 86.31 73 VAL A O 1
ATOM 603 N N . PHE A 1 74 ? 17.146 2.792 -29.356 1.00 86.06 74 PHE A N 1
ATOM 604 C CA . PHE A 1 74 ? 17.485 3.766 -30.393 1.00 86.06 74 PHE A CA 1
ATOM 605 C C . PHE A 1 74 ? 18.992 4.062 -30.440 1.00 86.06 74 PHE A C 1
ATOM 607 O O . PHE A 1 74 ? 19.596 4.006 -31.510 1.00 86.06 74 PHE A O 1
ATOM 614 N N . LEU A 1 75 ? 19.616 4.313 -29.284 1.00 84.62 75 LEU A N 1
ATOM 615 C CA . LEU A 1 75 ? 21.059 4.551 -29.195 1.00 84.62 75 LEU A CA 1
ATOM 616 C C . LEU A 1 75 ? 21.871 3.337 -29.645 1.00 84.62 75 LEU A C 1
ATOM 618 O O . LEU A 1 75 ? 22.879 3.511 -30.323 1.00 84.62 75 LEU A O 1
ATOM 622 N N . LEU A 1 76 ? 21.419 2.120 -29.331 1.00 84.88 76 LEU A N 1
ATOM 623 C CA . LEU A 1 76 ? 22.063 0.897 -29.807 1.00 84.88 76 LEU A CA 1
ATOM 624 C C . LEU A 1 76 ? 22.012 0.793 -31.341 1.00 84.88 76 LEU A C 1
ATOM 626 O O . LEU A 1 76 ? 23.025 0.483 -31.961 1.00 84.88 76 LEU A O 1
ATOM 630 N N . ILE A 1 77 ? 20.866 1.096 -31.963 1.00 85.50 77 ILE A N 1
ATOM 631 C CA . ILE A 1 77 ? 20.721 1.092 -33.429 1.00 85.50 77 ILE A CA 1
ATOM 632 C C . ILE A 1 77 ? 21.676 2.108 -34.072 1.00 85.50 77 ILE A C 1
ATOM 634 O O . ILE A 1 77 ? 22.365 1.777 -35.036 1.00 85.50 77 ILE A O 1
ATOM 638 N N . VAL A 1 78 ? 21.761 3.324 -33.524 1.00 82.19 78 VAL A N 1
ATOM 639 C CA . VAL A 1 78 ? 22.679 4.368 -34.016 1.00 82.19 78 VAL A CA 1
ATOM 640 C C . VAL A 1 78 ? 24.144 3.965 -33.822 1.00 82.19 78 VAL A C 1
ATOM 642 O O . VAL A 1 78 ? 24.960 4.156 -34.724 1.00 82.19 78 VAL A O 1
ATOM 645 N N . ALA A 1 79 ? 24.487 3.381 -32.674 1.00 81.88 79 ALA A N 1
ATOM 646 C CA . ALA A 1 79 ? 25.853 2.971 -32.370 1.00 81.88 79 ALA A CA 1
ATOM 647 C C . ALA A 1 79 ? 26.349 1.847 -33.292 1.00 81.88 79 ALA A C 1
ATOM 649 O O . ALA A 1 79 ? 27.487 1.887 -33.755 1.00 81.88 79 ALA A O 1
ATOM 650 N N . VAL A 1 80 ? 25.480 0.881 -33.607 1.00 81.62 80 VAL A N 1
ATOM 651 C CA . VAL A 1 80 ? 25.800 -0.240 -34.504 1.00 81.62 80 VAL A CA 1
ATOM 652 C C . VAL A 1 80 ? 25.793 0.185 -35.976 1.00 81.62 80 VAL A C 1
ATOM 654 O O . VAL A 1 80 ? 26.642 -0.261 -36.741 1.00 81.62 80 VAL A O 1
ATOM 657 N N . GLY A 1 81 ? 24.840 1.026 -36.388 1.00 78.38 81 GLY A N 1
ATOM 658 C CA . GLY A 1 81 ? 24.624 1.358 -37.799 1.00 78.38 81 GLY A CA 1
ATOM 659 C C . GLY A 1 81 ? 25.359 2.598 -38.312 1.00 78.38 81 GLY A C 1
ATOM 660 O O . GLY A 1 81 ? 25.501 2.743 -39.523 1.00 78.38 81 GLY A O 1
ATOM 661 N N . VAL A 1 82 ? 25.787 3.508 -37.429 1.00 80.06 82 VAL A N 1
ATOM 662 C CA . VAL A 1 82 ? 26.251 4.850 -37.835 1.00 80.06 82 VAL A CA 1
ATOM 663 C C . VAL A 1 82 ? 27.581 5.239 -37.195 1.00 80.06 82 VAL A C 1
ATOM 665 O O . VAL A 1 82 ? 28.471 5.706 -37.901 1.00 80.06 82 VAL A O 1
ATOM 668 N N . ASN A 1 83 ? 27.737 5.085 -35.875 1.00 75.94 83 ASN A N 1
ATOM 669 C CA . ASN A 1 83 ? 28.943 5.541 -35.178 1.00 75.94 83 ASN A CA 1
ATOM 670 C C . ASN A 1 83 ? 29.307 4.647 -33.976 1.00 75.94 83 ASN A C 1
ATOM 672 O O . ASN A 1 83 ? 28.681 4.775 -32.920 1.00 75.94 83 ASN A O 1
ATOM 676 N N . PRO A 1 84 ? 30.379 3.838 -34.070 1.00 73.44 84 PRO A N 1
ATOM 677 C CA . PRO A 1 84 ? 30.850 2.994 -32.971 1.00 73.44 84 PRO A CA 1
ATOM 678 C C . PRO A 1 84 ? 31.217 3.768 -31.694 1.00 73.44 84 PRO A C 1
ATOM 680 O O . PRO A 1 84 ? 31.114 3.221 -30.600 1.00 73.44 84 PRO A O 1
ATOM 683 N N . GLY A 1 85 ? 31.586 5.052 -31.794 1.00 70.25 85 GLY A N 1
ATOM 684 C CA . GLY A 1 85 ? 31.852 5.915 -30.634 1.00 70.25 85 GLY A CA 1
ATOM 685 C C . GLY A 1 85 ? 30.615 6.191 -29.770 1.00 70.25 85 GLY A C 1
ATOM 686 O O . GLY A 1 85 ? 30.742 6.568 -28.609 1.00 70.25 85 GLY A O 1
ATOM 687 N N . ALA A 1 86 ? 29.407 5.943 -30.288 1.00 70.88 86 ALA A N 1
ATOM 688 C CA . ALA A 1 86 ? 28.172 6.017 -29.509 1.00 70.88 86 ALA A CA 1
ATOM 689 C C . ALA A 1 86 ? 27.938 4.782 -28.610 1.00 70.88 86 ALA A C 1
ATOM 691 O O . ALA A 1 86 ? 27.004 4.790 -27.805 1.00 70.88 86 ALA A O 1
ATOM 692 N N . MET A 1 87 ? 28.785 3.742 -28.692 1.00 77.12 87 MET A N 1
ATOM 693 C CA . MET A 1 87 ? 28.692 2.546 -27.840 1.00 77.12 87 MET A CA 1
ATOM 694 C C . MET A 1 87 ? 28.896 2.863 -26.354 1.00 77.12 87 MET A C 1
ATOM 696 O O . MET A 1 87 ? 28.209 2.286 -25.511 1.00 77.12 87 MET A O 1
ATOM 700 N N . GLU A 1 88 ? 29.775 3.813 -26.019 1.00 79.31 88 GLU A N 1
ATOM 701 C CA . GLU A 1 88 ? 29.961 4.268 -24.632 1.00 79.31 88 GLU A CA 1
ATOM 702 C C . GLU A 1 88 ? 28.690 4.939 -24.090 1.00 79.31 88 GLU A C 1
ATOM 704 O O . GLU A 1 88 ? 28.247 4.647 -22.978 1.00 79.31 88 GLU A O 1
ATOM 709 N N . GLY A 1 89 ? 28.033 5.765 -24.912 1.00 75.75 89 GLY A N 1
ATOM 710 C CA . GLY A 1 89 ? 26.736 6.358 -24.582 1.00 75.75 89 GLY A CA 1
ATOM 711 C C . GLY A 1 89 ? 25.642 5.302 -24.394 1.00 75.75 89 GLY A C 1
ATOM 712 O O . GLY A 1 89 ? 24.892 5.355 -23.419 1.00 75.75 89 GLY A O 1
ATOM 713 N N . ALA A 1 90 ? 25.579 4.299 -25.275 1.00 81.06 90 ALA A N 1
ATOM 714 C CA . ALA A 1 90 ? 24.619 3.201 -25.167 1.00 81.06 90 ALA A CA 1
ATOM 715 C C . ALA A 1 90 ? 24.825 2.372 -23.884 1.00 81.06 90 ALA A C 1
ATOM 717 O O . ALA A 1 90 ? 23.850 2.009 -23.222 1.00 81.06 90 ALA A O 1
ATOM 718 N N . ALA A 1 91 ? 26.079 2.130 -23.485 1.00 82.25 91 ALA A N 1
ATOM 719 C CA . ALA A 1 91 ? 26.411 1.418 -22.253 1.00 82.25 91 ALA A CA 1
ATOM 720 C C . ALA A 1 91 ? 25.924 2.165 -20.998 1.00 82.25 91 ALA A C 1
ATOM 722 O O . ALA A 1 91 ? 25.333 1.551 -20.107 1.00 82.25 91 ALA A O 1
ATOM 723 N N . ILE A 1 92 ? 26.094 3.491 -20.943 1.00 83.69 92 ILE A N 1
ATOM 724 C CA . ILE A 1 92 ? 25.609 4.318 -19.825 1.00 83.69 92 ILE A CA 1
ATOM 725 C C . ILE A 1 92 ? 24.080 4.221 -19.704 1.00 83.69 92 ILE A C 1
ATOM 727 O O . ILE A 1 92 ? 23.558 3.945 -18.621 1.00 83.69 92 ILE A O 1
ATOM 731 N N . PHE A 1 93 ? 23.347 4.386 -20.808 1.00 82.00 93 PHE A N 1
ATOM 732 C CA . PHE A 1 93 ? 21.882 4.287 -20.799 1.00 82.00 93 PHE A CA 1
ATOM 733 C C . PHE A 1 93 ? 21.381 2.879 -20.448 1.00 82.00 93 PHE A C 1
ATOM 735 O O . PHE A 1 93 ? 20.387 2.752 -19.730 1.00 82.00 93 PHE A O 1
ATOM 742 N N . ALA A 1 94 ? 22.100 1.828 -20.852 1.00 83.50 94 ALA A N 1
ATOM 743 C CA . ALA A 1 94 ? 21.789 0.457 -20.456 1.00 83.50 94 ALA A CA 1
ATOM 744 C C . ALA A 1 94 ? 21.900 0.246 -18.933 1.00 83.50 94 ALA A C 1
ATOM 746 O O . ALA A 1 94 ? 21.044 -0.416 -18.341 1.00 83.50 94 ALA A O 1
ATOM 747 N N . VAL A 1 95 ? 22.894 0.855 -18.272 1.00 86.94 95 VAL A N 1
ATOM 748 C CA . VAL A 1 95 ? 23.018 0.824 -16.802 1.00 86.94 95 VAL A CA 1
ATOM 749 C C . VAL A 1 95 ? 21.837 1.535 -16.133 1.00 86.94 95 VAL A C 1
ATOM 751 O O .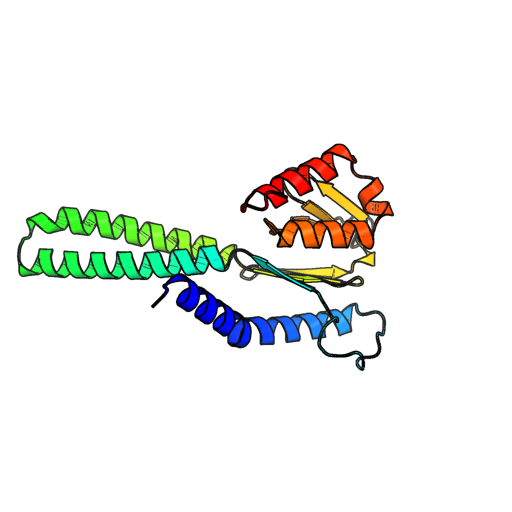 VAL A 1 95 ? 21.238 0.986 -15.205 1.00 86.94 95 VAL A O 1
ATOM 754 N N . PHE A 1 96 ? 21.437 2.713 -16.623 1.00 84.56 96 PHE A N 1
ATOM 755 C CA . PHE A 1 96 ? 20.252 3.416 -16.109 1.00 84.56 96 PHE A CA 1
ATOM 756 C C . PHE A 1 96 ? 18.963 2.616 -16.313 1.00 84.56 96 PHE A C 1
ATOM 758 O O . PHE A 1 96 ? 18.115 2.569 -15.417 1.00 84.56 96 PHE A O 1
ATOM 765 N N . PHE A 1 97 ? 18.822 1.945 -17.455 1.00 85.69 97 PHE A N 1
ATOM 766 C CA . PHE A 1 97 ? 17.692 1.065 -17.728 1.00 85.69 97 PHE A CA 1
ATOM 767 C C . PHE A 1 97 ? 17.649 -0.122 -16.751 1.00 85.69 97 PHE A C 1
ATOM 769 O O . PHE A 1 97 ? 16.602 -0.393 -16.159 1.00 85.69 97 PHE A O 1
ATOM 776 N N . ALA A 1 98 ? 18.789 -0.773 -16.500 1.00 88.88 98 ALA A N 1
ATOM 777 C CA . ALA A 1 98 ? 18.895 -1.848 -15.514 1.00 88.88 98 ALA A CA 1
ATOM 778 C C . ALA A 1 98 ? 18.544 -1.369 -14.093 1.00 88.88 98 ALA A C 1
ATOM 780 O O . ALA A 1 98 ? 17.797 -2.038 -13.377 1.00 88.88 98 ALA A O 1
ATOM 781 N N . LEU A 1 99 ? 19.006 -0.179 -13.697 1.00 88.81 99 LEU A N 1
ATOM 782 C CA . LEU A 1 99 ? 18.652 0.426 -12.411 1.00 88.81 99 LEU A CA 1
ATOM 783 C C . LEU A 1 99 ? 17.140 0.689 -12.309 1.00 88.81 99 LEU A C 1
ATOM 785 O O . LEU A 1 99 ? 16.521 0.364 -11.293 1.00 88.81 99 LEU A O 1
ATOM 789 N N . CYS A 1 100 ? 16.521 1.204 -13.374 1.00 88.56 100 CYS A N 1
ATOM 790 C CA . CYS A 1 100 ? 15.072 1.393 -13.434 1.00 88.56 100 CYS A CA 1
ATOM 791 C C . CYS A 1 100 ? 14.312 0.064 -13.301 1.00 88.56 100 CYS A C 1
ATOM 793 O O . CYS A 1 100 ? 13.256 0.039 -12.667 1.00 88.56 100 CYS A O 1
ATOM 795 N N . LEU A 1 101 ? 14.844 -1.043 -13.839 1.00 89.19 101 LEU A N 1
ATOM 796 C CA . LEU A 1 101 ? 14.220 -2.369 -13.729 1.00 89.19 101 LEU A CA 1
ATOM 797 C C . LEU A 1 101 ? 14.227 -2.856 -12.281 1.00 89.19 101 LEU A C 1
ATOM 799 O O . LEU A 1 101 ? 13.201 -3.325 -11.781 1.00 89.19 101 LEU A O 1
ATOM 803 N N . VAL A 1 102 ? 15.359 -2.697 -11.593 1.00 91.69 102 VAL A N 1
ATOM 804 C CA . VAL A 1 102 ? 15.491 -3.043 -10.172 1.00 91.69 102 VAL A CA 1
ATOM 805 C C . VAL A 1 102 ? 14.536 -2.202 -9.326 1.00 91.69 102 VAL A C 1
ATOM 807 O O . VAL A 1 102 ? 13.781 -2.748 -8.519 1.00 91.69 102 VAL A O 1
ATOM 810 N N . LEU A 1 103 ? 14.510 -0.883 -9.540 1.00 88.94 103 LEU A N 1
ATOM 811 C CA . LEU A 1 103 ? 13.623 0.026 -8.813 1.00 88.94 103 LEU A CA 1
ATOM 812 C C . LEU A 1 103 ? 12.146 -0.295 -9.059 1.00 88.94 103 LEU A C 1
ATOM 814 O O . LEU A 1 103 ? 11.377 -0.371 -8.103 1.00 88.94 103 LEU A O 1
ATOM 818 N N . TRP A 1 104 ? 11.749 -0.567 -10.304 1.00 91.56 104 TRP A N 1
ATOM 819 C CA . TRP A 1 104 ? 10.390 -1.014 -10.615 1.00 91.56 104 TRP A CA 1
ATOM 820 C C . TRP A 1 104 ? 10.045 -2.327 -9.906 1.00 91.56 104 TRP A C 1
ATOM 822 O O . TRP A 1 104 ? 8.964 -2.438 -9.326 1.00 91.56 104 TRP A O 1
ATOM 832 N N . GLY A 1 105 ? 10.965 -3.296 -9.878 1.00 89.44 105 GLY A N 1
ATOM 833 C CA . GLY A 1 105 ? 10.800 -4.541 -9.127 1.00 89.44 105 GLY A CA 1
ATOM 834 C C . GLY A 1 105 ? 10.551 -4.296 -7.635 1.00 89.44 105 GLY A C 1
ATOM 835 O O . GLY A 1 105 ? 9.619 -4.858 -7.057 1.00 89.44 105 GLY A O 1
ATOM 836 N N . ILE A 1 106 ? 11.318 -3.392 -7.019 1.00 89.88 106 ILE A N 1
ATOM 837 C CA . ILE A 1 106 ? 11.134 -2.992 -5.617 1.00 89.88 106 ILE A CA 1
ATOM 838 C C . ILE A 1 106 ? 9.777 -2.298 -5.420 1.00 89.88 106 ILE A C 1
ATOM 840 O O . ILE A 1 106 ? 9.036 -2.658 -4.502 1.00 89.88 106 ILE A O 1
ATOM 844 N N . CYS A 1 107 ? 9.402 -1.350 -6.284 1.00 88.25 107 CYS A N 1
ATOM 845 C CA . CYS A 1 107 ? 8.100 -0.675 -6.235 1.00 88.25 107 CYS A CA 1
ATOM 846 C C . CYS A 1 107 ? 6.940 -1.671 -6.369 1.00 88.25 107 CYS A C 1
ATOM 848 O O . CYS A 1 107 ? 5.961 -1.595 -5.626 1.00 88.25 107 CYS A O 1
ATOM 850 N N . ARG A 1 108 ? 7.078 -2.671 -7.243 1.00 87.81 108 ARG A N 1
ATOM 851 C CA . ARG A 1 108 ? 6.100 -3.746 -7.433 1.00 87.81 108 ARG A CA 1
ATOM 852 C C . ARG A 1 108 ? 5.929 -4.626 -6.194 1.00 87.81 108 ARG A C 1
ATOM 854 O O . ARG A 1 108 ? 4.828 -5.119 -5.961 1.00 87.81 108 ARG A O 1
ATOM 861 N N . LEU A 1 109 ? 6.984 -4.834 -5.408 1.00 87.31 109 LEU A N 1
ATOM 862 C CA . LEU A 1 109 ? 6.907 -5.559 -4.134 1.00 87.31 109 LEU A CA 1
ATOM 863 C C . LEU A 1 109 ? 6.340 -4.697 -2.999 1.00 87.31 109 LEU A C 1
ATOM 865 O O . LEU A 1 109 ? 5.765 -5.234 -2.054 1.00 87.31 109 LEU A O 1
ATOM 869 N N . ARG A 1 110 ? 6.501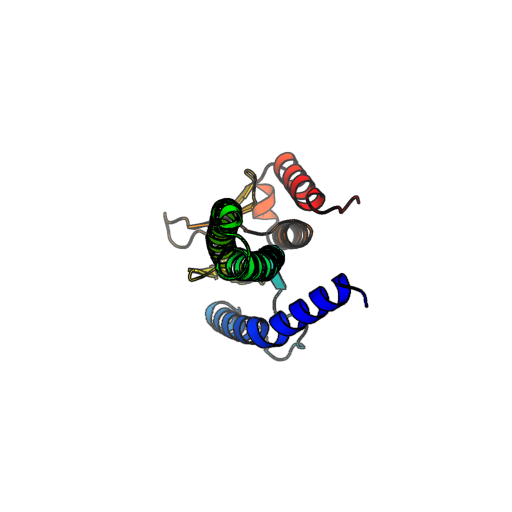 -3.372 -3.085 1.00 86.00 110 ARG A N 1
ATOM 870 C CA . ARG A 1 110 ? 6.018 -2.419 -2.079 1.00 86.00 110 ARG A CA 1
ATOM 871 C C . ARG A 1 110 ? 4.577 -1.973 -2.290 1.00 86.00 110 ARG A C 1
ATOM 873 O O . ARG A 1 110 ? 3.974 -1.536 -1.318 1.00 86.00 110 ARG A O 1
ATOM 880 N N . ARG A 1 111 ? 4.022 -2.080 -3.501 1.00 88.12 111 ARG A N 1
ATOM 881 C CA . ARG A 1 111 ? 2.612 -1.752 -3.764 1.00 88.12 111 ARG A CA 1
ATOM 882 C C . ARG A 1 111 ? 1.665 -2.773 -3.135 1.00 88.12 111 ARG A C 1
ATOM 884 O O . ARG A 1 111 ? 1.988 -3.960 -3.003 1.00 88.12 111 ARG A O 1
ATOM 891 N N . GLY A 1 112 ? 0.465 -2.319 -2.816 1.00 90.12 112 GLY A N 1
ATOM 892 C CA . GLY A 1 112 ? -0.546 -3.157 -2.200 1.00 90.12 112 GLY A CA 1
ATOM 893 C C . GLY A 1 112 ? -1.803 -2.386 -1.850 1.00 90.12 112 GLY A C 1
ATOM 894 O O . GLY A 1 112 ? -1.983 -1.234 -2.246 1.00 90.12 112 GLY A O 1
ATOM 895 N N . PHE A 1 113 ? -2.678 -3.044 -1.108 1.00 90.31 113 PHE A N 1
ATOM 896 C CA . PHE A 1 113 ? -3.900 -2.442 -0.611 1.00 90.31 113 PHE A CA 1
ATOM 897 C C . PHE A 1 113 ? -4.226 -2.970 0.781 1.00 90.31 113 PHE A C 1
ATOM 899 O O . PHE A 1 113 ? -3.849 -4.086 1.146 1.00 90.31 113 PHE A O 1
ATOM 906 N N . ILE A 1 114 ? -4.911 -2.128 1.541 1.00 91.38 114 ILE A N 1
ATOM 907 C CA . ILE A 1 114 ? -5.536 -2.467 2.811 1.00 91.38 114 ILE A CA 1
ATOM 908 C C . ILE A 1 114 ? -7.037 -2.417 2.590 1.00 91.38 114 ILE A C 1
ATOM 910 O O . ILE A 1 114 ? -7.538 -1.447 2.018 1.00 91.38 114 ILE A O 1
ATOM 914 N N . VAL A 1 115 ? -7.731 -3.450 3.041 1.00 91.12 115 VAL A N 1
ATOM 915 C CA . VAL A 1 115 ? -9.187 -3.472 3.146 1.00 91.12 115 VAL A CA 1
ATOM 916 C C . VAL A 1 115 ? -9.526 -3.593 4.618 1.00 91.12 115 VAL A C 1
ATOM 918 O O . VAL A 1 115 ? -8.918 -4.404 5.311 1.00 91.12 115 VAL A O 1
ATOM 921 N N . TYR A 1 116 ? -10.429 -2.767 5.125 1.00 90.56 116 TYR A N 1
ATOM 922 C CA . TYR A 1 116 ? -10.715 -2.756 6.555 1.00 90.56 116 TYR A CA 1
ATOM 923 C C . TYR A 1 116 ? -12.163 -2.397 6.866 1.00 90.56 116 TYR A C 1
ATOM 925 O O . TYR A 1 116 ? -12.813 -1.619 6.162 1.00 90.56 116 TYR A O 1
ATOM 933 N N . THR A 1 117 ? -12.637 -2.971 7.967 1.00 90.56 117 THR A N 1
ATOM 934 C CA . THR A 1 117 ? -13.940 -2.742 8.588 1.00 90.56 117 THR A CA 1
ATOM 935 C C . THR A 1 117 ? -13.753 -2.559 10.096 1.00 90.56 117 THR A C 1
ATOM 937 O O . THR A 1 117 ? -12.632 -2.505 10.608 1.00 90.56 117 THR A O 1
ATOM 940 N N . LYS A 1 118 ? -14.861 -2.437 10.836 1.00 88.25 118 LYS A N 1
ATOM 941 C CA . LYS A 1 118 ? -14.825 -2.451 12.306 1.00 88.25 118 LYS A CA 1
ATOM 942 C C . LYS A 1 118 ? -14.534 -3.838 12.885 1.00 88.25 118 LYS A C 1
ATOM 944 O O . LYS A 1 118 ? -14.239 -3.934 14.065 1.00 88.25 118 LYS A O 1
ATOM 949 N N . ASP A 1 119 ? -14.596 -4.886 12.076 1.00 88.94 119 ASP A N 1
ATOM 950 C CA . ASP A 1 119 ? -14.518 -6.256 12.585 1.00 88.94 119 ASP A CA 1
ATOM 951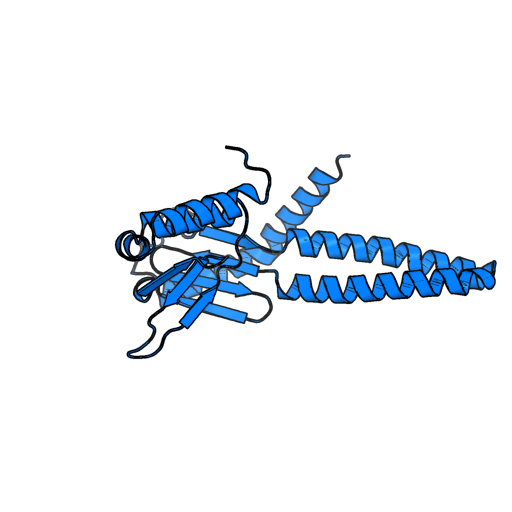 C C . ASP A 1 119 ? -13.200 -6.905 12.157 1.00 88.94 119 ASP A C 1
ATOM 953 O O . ASP A 1 119 ? -12.616 -7.698 12.896 1.00 88.94 119 ASP A O 1
ATOM 957 N N . TRP A 1 120 ? -12.663 -6.496 11.005 1.00 91.38 120 TRP A N 1
ATOM 958 C CA . TRP A 1 120 ? -11.468 -7.091 10.430 1.00 91.38 120 TRP A CA 1
ATOM 959 C C . TRP A 1 120 ? -10.624 -6.116 9.607 1.00 91.38 120 TRP A C 1
ATOM 961 O O . TRP A 1 120 ? -11.070 -5.053 9.170 1.00 91.38 120 TRP A O 1
ATOM 971 N N . LEU A 1 121 ? -9.369 -6.502 9.386 1.00 92.44 121 LEU A N 1
ATOM 972 C CA . LEU A 1 121 ? -8.421 -5.808 8.529 1.00 92.44 121 LEU A CA 1
ATOM 973 C C . LEU A 1 121 ? -7.631 -6.819 7.700 1.00 92.44 121 LEU A C 1
ATOM 975 O O . LEU A 1 121 ? -7.066 -7.777 8.221 1.00 92.44 121 LEU A O 1
ATOM 979 N N . TYR A 1 122 ? -7.545 -6.552 6.404 1.00 92.31 122 TYR A N 1
ATOM 980 C CA . TYR A 1 122 ? -6.764 -7.310 5.443 1.00 92.31 122 TYR A CA 1
ATOM 981 C C . TYR A 1 122 ? -5.705 -6.429 4.789 1.00 92.31 122 TYR A C 1
ATOM 983 O O . TYR A 1 122 ? -5.994 -5.334 4.306 1.00 92.31 122 TYR A O 1
ATOM 991 N N . LEU A 1 123 ? -4.472 -6.923 4.731 1.00 92.56 123 LEU A N 1
ATOM 992 C CA . LEU A 1 123 ? -3.367 -6.309 4.005 1.00 92.56 123 LEU A CA 1
ATOM 993 C C . LEU A 1 123 ? -2.860 -7.280 2.937 1.00 92.56 123 LEU A C 1
ATOM 995 O O . LEU A 1 123 ? -2.340 -8.351 3.247 1.00 92.56 123 LEU A O 1
ATOM 999 N N . SER A 1 124 ? -2.882 -6.838 1.681 1.00 91.06 124 SER A N 1
ATOM 1000 C CA . SER A 1 124 ? -2.203 -7.509 0.571 1.00 91.06 124 SER A CA 1
ATOM 1001 C C . SER A 1 124 ? -1.037 -6.653 0.091 1.00 91.06 124 SER A C 1
ATOM 1003 O O . SER A 1 124 ? -1.234 -5.548 -0.419 1.00 91.06 124 SER A O 1
ATOM 1005 N N . ARG A 1 125 ? 0.189 -7.180 0.183 1.00 88.81 125 ARG A N 1
ATOM 1006 C CA . ARG A 1 125 ? 1.412 -6.518 -0.296 1.00 88.81 125 ARG A CA 1
ATOM 1007 C C . ARG A 1 125 ? 2.317 -7.506 -1.022 1.00 88.81 125 ARG A C 1
ATOM 1009 O O . ARG A 1 125 ? 2.898 -8.407 -0.417 1.00 88.81 125 ARG A O 1
ATOM 1016 N N . GLY A 1 126 ? 2.477 -7.322 -2.331 1.00 82.38 126 GLY A N 1
ATOM 1017 C CA . GLY A 1 126 ? 3.228 -8.263 -3.165 1.00 82.38 126 GLY A CA 1
ATOM 1018 C C . GLY A 1 126 ? 2.664 -9.687 -3.058 1.00 82.38 126 GLY A C 1
ATOM 1019 O O . GLY A 1 126 ? 1.545 -9.942 -3.496 1.00 82.38 126 GLY A O 1
ATOM 1020 N N . LYS A 1 127 ? 3.448 -10.612 -2.485 1.00 81.88 127 LYS A N 1
ATOM 1021 C CA . LYS A 1 127 ? 3.026 -11.999 -2.197 1.00 81.88 127 LYS A CA 1
ATOM 1022 C C . LYS A 1 127 ? 2.540 -12.212 -0.758 1.00 81.88 127 LYS A C 1
ATOM 1024 O O . LYS A 1 127 ? 2.052 -13.290 -0.446 1.00 81.88 127 LYS A O 1
ATOM 1029 N N . GLN A 1 128 ? 2.701 -11.221 0.115 1.00 86.50 128 GLN A N 1
ATOM 1030 C CA . GLN A 1 128 ? 2.283 -11.309 1.510 1.00 86.50 128 GLN A CA 1
ATOM 1031 C C . GLN A 1 128 ? 0.801 -10.954 1.622 1.00 86.50 128 GLN A C 1
ATOM 1033 O O . GLN A 1 128 ? 0.370 -9.924 1.098 1.00 86.50 128 GLN A O 1
ATOM 1038 N N . ARG A 1 129 ? 0.054 -11.806 2.321 1.00 89.88 129 ARG A N 1
ATOM 1039 C CA . ARG A 1 129 ? -1.329 -11.582 2.741 1.00 89.88 129 ARG A CA 1
ATOM 1040 C C . ARG A 1 129 ? -1.355 -11.665 4.260 1.00 89.88 129 ARG A C 1
ATOM 1042 O O . ARG A 1 129 ? -0.702 -12.544 4.821 1.00 89.88 129 ARG A O 1
ATOM 1049 N N . GLN A 1 130 ? -1.991 -10.703 4.908 1.00 90.75 130 GLN A N 1
ATOM 1050 C CA . GLN A 1 130 ? -2.103 -10.654 6.360 1.00 90.75 130 GLN A CA 1
ATOM 1051 C C . GLN A 1 130 ? -3.534 -10.302 6.728 1.00 90.75 130 GLN A C 1
ATOM 1053 O O . GLN A 1 130 ? -4.089 -9.335 6.209 1.00 90.75 130 GLN A O 1
ATOM 1058 N N . GLU A 1 131 ? -4.092 -11.098 7.624 1.00 92.31 131 GLU A N 1
ATOM 1059 C CA . GLU A 1 131 ? -5.490 -11.076 8.028 1.00 92.31 131 GLU A CA 1
ATOM 1060 C C . GLU A 1 131 ? -5.536 -10.856 9.533 1.00 92.31 131 GLU A C 1
ATOM 1062 O O . GLU A 1 131 ? -4.751 -11.444 10.283 1.00 92.31 131 GLU A O 1
ATOM 1067 N N . PHE A 1 132 ? -6.413 -9.962 9.967 1.00 90.88 132 PHE A N 1
ATOM 1068 C CA . PHE A 1 132 ? -6.509 -9.555 11.356 1.00 90.88 132 PHE A CA 1
ATOM 1069 C C . PHE A 1 132 ? -7.967 -9.397 11.755 1.00 90.88 132 PHE A C 1
ATOM 1071 O O . PHE A 1 132 ? -8.715 -8.684 11.086 1.00 90.88 132 PHE A O 1
ATOM 1078 N N . ALA A 1 133 ? -8.340 -9.978 12.893 1.00 90.88 133 ALA A N 1
ATOM 1079 C CA . ALA A 1 133 ? -9.570 -9.615 13.575 1.00 90.88 133 ALA A CA 1
ATOM 1080 C C . ALA A 1 133 ? -9.324 -8.342 14.394 1.00 90.88 133 ALA A C 1
ATOM 1082 O O . ALA A 1 133 ? -8.371 -8.253 15.172 1.00 90.88 133 ALA A O 1
ATOM 1083 N N . MET A 1 134 ? -10.183 -7.339 14.244 1.00 90.31 134 MET A N 1
ATOM 1084 C CA . MET A 1 134 ? -10.004 -6.062 14.934 1.00 90.31 134 MET A CA 1
ATOM 1085 C C . MET A 1 134 ? -10.270 -6.151 16.437 1.00 90.31 134 MET A C 1
ATOM 1087 O O . MET A 1 134 ? -9.712 -5.359 17.194 1.00 90.31 134 MET A O 1
ATOM 1091 N N . LYS A 1 135 ? -11.038 -7.149 16.889 1.00 88.94 135 LYS A N 1
ATOM 1092 C CA . LYS A 1 135 ? -11.200 -7.465 18.318 1.00 88.94 135 LYS A CA 1
ATOM 1093 C C . LYS A 1 135 ? -9.876 -7.806 19.013 1.00 88.94 135 LYS A C 1
ATOM 1095 O O . LYS A 1 135 ? -9.742 -7.571 20.210 1.00 88.94 135 LYS A O 1
ATOM 1100 N N . ASP A 1 136 ? -8.892 -8.297 18.257 1.00 90.31 136 ASP A N 1
ATOM 1101 C CA . ASP A 1 136 ? -7.569 -8.646 18.777 1.00 90.31 136 ASP A CA 1
ATOM 1102 C C . ASP A 1 136 ? -6.622 -7.436 18.799 1.00 90.31 136 ASP A C 1
ATOM 1104 O O . ASP A 1 136 ? -5.474 -7.550 19.236 1.00 90.31 136 ASP A O 1
ATOM 1108 N N . LEU A 1 137 ? -7.052 -6.263 18.317 1.00 90.62 137 LEU A N 1
ATOM 1109 C CA . LEU A 1 137 ? -6.247 -5.049 18.377 1.00 90.62 137 LEU A CA 1
ATOM 1110 C C . LEU A 1 137 ? -6.048 -4.657 19.846 1.00 90.62 137 LEU A C 1
ATOM 1112 O O . LEU A 1 137 ? -6.973 -4.225 20.524 1.00 90.62 137 LEU A O 1
ATOM 1116 N N . GLY A 1 138 ? -4.820 -4.803 20.342 1.00 87.94 138 GLY A N 1
ATOM 1117 C CA . GLY A 1 138 ? -4.498 -4.550 21.746 1.00 87.94 138 GLY A CA 1
ATOM 1118 C C . GLY A 1 138 ? -3.785 -3.224 21.982 1.00 87.94 138 GLY A C 1
ATOM 1119 O O . GLY A 1 138 ? -3.878 -2.654 23.066 1.00 87.94 138 GLY A O 1
ATOM 1120 N N . ALA A 1 139 ? -3.029 -2.735 20.998 1.00 89.38 139 ALA A N 1
ATOM 1121 C CA . ALA A 1 139 ? -2.315 -1.470 21.115 1.00 89.38 139 ALA A CA 1
ATOM 1122 C C . ALA A 1 139 ? -2.054 -0.833 19.753 1.00 89.38 139 ALA A C 1
ATOM 1124 O O . ALA A 1 139 ? -1.963 -1.502 18.724 1.00 89.38 139 ALA A O 1
ATOM 1125 N N . VAL A 1 140 ? -1.839 0.476 19.781 1.00 89.88 140 VAL A N 1
ATOM 1126 C CA . VAL A 1 140 ? -1.366 1.249 18.640 1.00 89.88 140 VAL A CA 1
ATOM 1127 C C . VAL A 1 140 ? -0.067 1.938 19.036 1.00 89.88 140 VAL A C 1
ATOM 1129 O O . VAL A 1 140 ? 0.081 2.426 20.153 1.00 89.88 140 VAL A O 1
ATOM 1132 N N . LYS A 1 141 ? 0.909 1.952 18.130 1.00 87.81 141 LYS A N 1
ATOM 1133 C CA . LYS A 1 141 ? 2.160 2.692 18.292 1.00 87.81 141 LYS A CA 1
ATOM 1134 C C . LYS A 1 141 ? 2.369 3.624 17.121 1.00 87.81 141 LYS A C 1
ATOM 1136 O O . LYS A 1 141 ? 2.108 3.276 15.973 1.00 87.81 141 LYS A O 1
ATOM 1141 N N . VAL A 1 142 ? 2.922 4.785 17.426 1.00 82.06 142 VAL A N 1
ATOM 1142 C CA . VAL A 1 142 ? 3.240 5.810 16.444 1.00 82.06 142 VAL A CA 1
ATOM 1143 C C . VAL A 1 142 ? 4.721 6.137 16.581 1.00 82.06 142 VAL A C 1
ATOM 1145 O O . VAL A 1 142 ? 5.131 6.870 17.474 1.00 82.06 142 VAL A O 1
ATOM 1148 N N . SER A 1 143 ? 5.544 5.538 15.720 1.00 73.06 143 SER A N 1
ATOM 1149 C CA . SER A 1 143 ? 6.981 5.823 15.640 1.00 73.06 143 SER A CA 1
ATOM 1150 C C . SER A 1 143 ? 7.370 5.932 14.178 1.00 73.06 143 SER A C 1
ATOM 1152 O O . SER A 1 143 ? 7.611 4.938 13.493 1.00 73.06 143 SER A O 1
ATOM 1154 N N . GLY A 1 144 ? 7.313 7.154 13.653 1.00 71.12 144 GLY A N 1
ATOM 1155 C CA . GLY A 1 144 ? 7.458 7.396 12.223 1.00 71.12 144 GLY A CA 1
ATOM 1156 C C . GLY A 1 144 ? 6.203 7.013 11.446 1.00 71.12 144 GLY A C 1
ATOM 1157 O O . GLY A 1 144 ? 5.654 7.896 10.818 1.00 71.12 144 GLY A O 1
ATOM 1158 N N . THR A 1 145 ? 5.722 5.768 11.529 1.00 79.38 145 THR A N 1
ATOM 1159 C CA . THR A 1 145 ? 4.460 5.281 10.930 1.00 79.38 145 THR A CA 1
ATOM 1160 C C . THR A 1 145 ? 3.518 4.694 11.989 1.00 79.38 145 THR A C 1
ATOM 1162 O O . THR A 1 145 ? 3.950 4.355 13.098 1.00 79.38 145 THR A O 1
ATOM 1165 N N . LEU A 1 146 ? 2.237 4.557 11.640 1.00 85.00 146 LEU A N 1
ATOM 1166 C CA . LEU A 1 146 ? 1.233 3.876 12.447 1.00 85.00 146 LEU A CA 1
ATOM 1167 C C . LEU A 1 146 ? 1.517 2.372 12.453 1.00 85.00 146 LEU A C 1
ATOM 1169 O O . LEU A 1 146 ? 1.630 1.730 11.409 1.00 85.00 146 LEU A O 1
ATOM 1173 N N . THR A 1 147 ? 1.651 1.806 13.645 1.00 90.12 147 THR A N 1
ATOM 1174 C CA . THR A 1 147 ? 1.815 0.370 13.855 1.00 90.12 147 THR A CA 1
ATOM 1175 C C . THR A 1 147 ? 0.678 -0.135 14.725 1.00 90.12 147 THR A C 1
ATOM 1177 O O . THR A 1 147 ? 0.525 0.311 15.861 1.00 90.12 147 THR A O 1
ATOM 1180 N N . LEU A 1 148 ? -0.102 -1.072 14.201 1.00 90.56 148 LEU A N 1
ATOM 1181 C CA . LEU A 1 148 ? -1.143 -1.775 14.940 1.00 90.56 148 LEU A CA 1
ATOM 1182 C C . LEU A 1 148 ? -0.547 -3.034 15.569 1.00 90.56 148 LEU A C 1
ATOM 1184 O O . LEU A 1 148 ? 0.223 -3.744 14.922 1.00 90.56 148 LEU A O 1
ATOM 1188 N N . ILE A 1 149 ? -0.868 -3.297 16.831 1.00 91.50 149 ILE A N 1
ATOM 1189 C CA . ILE A 1 149 ? -0.387 -4.468 17.566 1.00 91.50 149 ILE A CA 1
ATOM 1190 C C . ILE A 1 149 ? -1.586 -5.333 17.926 1.00 91.50 149 ILE A C 1
ATOM 1192 O O . ILE A 1 149 ? -2.396 -4.958 18.776 1.00 91.50 149 ILE A O 1
ATOM 1196 N N . PHE A 1 150 ? -1.648 -6.504 17.304 1.00 90.75 150 PHE A N 1
ATOM 1197 C CA . PHE A 1 150 ? -2.690 -7.499 17.511 1.00 90.75 150 PHE A CA 1
ATOM 1198 C C . PHE A 1 150 ? -2.218 -8.575 18.492 1.00 90.75 150 PHE A C 1
ATOM 1200 O O . PHE A 1 150 ? -1.068 -9.023 18.432 1.00 90.75 150 PHE A O 1
ATOM 1207 N N . GLN A 1 151 ? -3.094 -8.968 19.411 1.00 88.25 151 GLN A N 1
ATOM 1208 C CA . GLN A 1 151 ? -2.880 -10.012 20.409 1.00 88.25 151 GLN A CA 1
ATOM 1209 C C . GLN A 1 151 ? -3.616 -11.281 19.973 1.00 88.25 151 GLN A C 1
ATOM 1211 O O . GLN A 1 151 ? -4.734 -11.539 20.394 1.00 88.25 151 GLN A O 1
ATOM 1216 N N . THR A 1 152 ? -2.985 -12.073 19.109 1.00 75.56 152 THR A N 1
ATOM 1217 C CA . THR A 1 152 ? -3.610 -13.246 18.470 1.00 75.56 152 THR A CA 1
ATOM 1218 C C . THR A 1 152 ? -3.702 -14.478 19.381 1.00 75.56 152 THR A C 1
ATOM 1220 O O . THR A 1 152 ? -4.447 -15.406 19.095 1.00 75.56 152 THR A O 1
ATOM 1223 N N . ALA A 1 153 ? -2.924 -14.514 20.468 1.00 74.38 153 ALA A N 1
ATOM 1224 C CA . ALA A 1 153 ? -2.934 -15.564 21.493 1.00 74.38 153 ALA A CA 1
ATOM 1225 C C . ALA A 1 153 ? -2.224 -15.061 22.766 1.00 74.38 153 ALA A C 1
ATOM 1227 O O . ALA A 1 153 ? -1.398 -14.144 22.657 1.00 74.38 153 ALA A O 1
ATOM 1228 N N . PRO A 1 154 ? -2.457 -15.665 23.950 1.00 67.81 154 PRO A N 1
ATOM 1229 C CA . PRO A 1 154 ? -1.768 -15.295 25.186 1.00 67.81 154 PRO A CA 1
ATOM 1230 C C . PRO A 1 154 ? -0.242 -15.311 25.006 1.00 67.81 154 PRO A C 1
ATOM 1232 O O . PRO A 1 154 ? 0.354 -16.343 24.717 1.00 67.81 154 PRO A O 1
ATOM 1235 N N . GLY A 1 155 ? 0.392 -14.143 25.126 1.00 67.31 155 GLY A N 1
ATOM 1236 C CA . GLY A 1 155 ? 1.843 -13.978 24.962 1.00 67.31 155 GLY A CA 1
ATOM 1237 C C . GLY A 1 155 ? 2.340 -13.754 23.525 1.00 67.31 155 GLY A C 1
ATOM 1238 O O . GLY A 1 155 ? 3.493 -13.362 23.353 1.00 67.31 155 GLY A O 1
ATOM 1239 N N . SER A 1 156 ? 1.496 -13.908 22.498 1.00 75.50 156 SER A N 1
ATOM 1240 C CA . SER A 1 156 ? 1.861 -13.611 21.104 1.00 75.50 156 SER A CA 1
ATOM 1241 C C . SER A 1 156 ? 1.382 -12.217 20.684 1.00 75.50 156 SER A C 1
ATOM 1243 O O . SER A 1 156 ? 0.250 -11.817 20.959 1.00 75.50 156 SER A O 1
ATOM 1245 N N . LYS A 1 157 ? 2.264 -11.451 20.034 1.00 84.25 157 LYS A N 1
ATOM 1246 C CA . LYS A 1 157 ? 1.958 -10.116 19.506 1.00 84.25 157 LYS A CA 1
ATOM 1247 C C . LYS A 1 157 ? 2.375 -10.047 18.049 1.00 84.25 157 LYS A C 1
ATOM 1249 O O . LYS A 1 157 ? 3.558 -10.218 17.751 1.00 84.25 157 LYS A O 1
ATOM 1254 N N . LEU A 1 158 ? 1.439 -9.724 17.163 1.00 87.19 158 LEU A N 1
ATOM 1255 C CA . LEU A 1 158 ? 1.743 -9.439 15.766 1.00 87.19 158 LEU A CA 1
ATOM 1256 C C . LEU A 1 158 ? 1.681 -7.932 15.524 1.00 87.19 158 LEU A C 1
ATOM 1258 O O . LEU A 1 158 ? 0.737 -7.262 15.930 1.00 87.19 158 LEU A O 1
ATOM 1262 N N . SER A 1 159 ? 2.726 -7.382 14.908 1.00 88.50 159 SER A N 1
ATOM 1263 C CA . SER A 1 159 ? 2.826 -5.947 14.630 1.00 88.50 159 SER A CA 1
ATOM 1264 C C . SER A 1 159 ? 2.639 -5.686 13.144 1.00 88.50 159 SER A C 1
ATOM 1266 O O . SER A 1 159 ? 3.474 -6.073 12.327 1.00 88.50 159 SER A O 1
ATOM 1268 N N . LEU A 1 160 ? 1.573 -4.973 12.807 1.00 88.00 160 LEU A N 1
ATOM 1269 C CA . LEU A 1 160 ? 1.283 -4.506 11.465 1.00 88.00 160 LEU A CA 1
ATOM 1270 C C . LEU A 1 160 ? 1.737 -3.055 11.323 1.00 88.00 160 LEU A C 1
ATOM 1272 O O . LEU A 1 160 ? 1.141 -2.151 11.902 1.00 88.00 160 LEU A O 1
ATOM 1276 N N . ARG A 1 161 ? 2.776 -2.813 10.524 1.00 88.81 161 ARG A N 1
ATOM 1277 C CA . ARG A 1 161 ? 3.118 -1.449 10.094 1.00 88.81 161 ARG A CA 1
ATOM 1278 C C . ARG A 1 161 ? 2.204 -1.059 8.946 1.00 88.81 161 ARG A C 1
ATOM 1280 O O . ARG A 1 161 ? 2.226 -1.743 7.927 1.00 88.81 161 ARG A O 1
ATOM 1287 N N . VAL A 1 162 ? 1.460 0.028 9.098 1.00 84.94 162 VAL A N 1
ATOM 1288 C CA . VAL A 1 162 ? 0.507 0.514 8.100 1.00 84.94 162 VAL A CA 1
ATOM 1289 C C . VAL A 1 162 ? 1.276 1.222 6.975 1.00 84.94 162 VAL A C 1
ATOM 1291 O O . VAL A 1 162 ? 1.909 2.249 7.224 1.00 84.94 162 VAL A O 1
ATOM 1294 N N . PRO A 1 163 ? 1.276 0.688 5.740 1.00 83.94 163 PRO A N 1
ATOM 1295 C CA . PRO A 1 163 ? 1.994 1.262 4.600 1.00 83.94 163 PRO A CA 1
ATOM 1296 C C . PRO A 1 163 ? 1.180 2.352 3.874 1.00 83.94 163 PRO A C 1
ATOM 1298 O O . PRO A 1 163 ? 1.176 2.396 2.647 1.00 83.94 163 PRO A O 1
ATOM 1301 N N . LEU A 1 164 ? 0.445 3.187 4.611 1.00 84.44 164 LEU A N 1
ATOM 1302 C CA . LEU A 1 164 ? -0.344 4.284 4.041 1.00 84.44 164 LEU A CA 1
ATOM 1303 C C . LEU A 1 164 ? 0.385 5.615 4.219 1.00 84.44 164 LEU A C 1
ATOM 1305 O O . LEU A 1 164 ? 1.097 5.812 5.202 1.00 84.44 164 LEU A O 1
ATOM 1309 N N . GLU A 1 165 ? 0.164 6.532 3.283 1.00 80.50 165 GLU A N 1
ATOM 1310 C CA . GLU A 1 165 ? 0.708 7.892 3.281 1.00 80.50 165 GLU A CA 1
ATOM 1311 C C . GLU A 1 165 ? -0.388 8.880 2.843 1.00 80.50 165 GLU A C 1
ATOM 1313 O O . GLU A 1 165 ? -1.409 8.471 2.281 1.00 80.50 165 GLU A O 1
ATOM 1318 N N . GLY A 1 166 ? -0.200 10.178 3.097 1.00 81.62 166 GLY A N 1
ATOM 1319 C CA . GLY A 1 166 ? -1.118 11.221 2.627 1.00 81.62 166 GLY A CA 1
ATOM 1320 C C . GLY A 1 166 ? -2.528 11.113 3.217 1.00 81.62 166 GLY A C 1
ATOM 1321 O O . GLY A 1 166 ? -2.705 10.795 4.396 1.00 81.62 166 GLY A O 1
ATOM 1322 N N . SER A 1 167 ? -3.545 11.376 2.390 1.00 81.12 167 SER A N 1
ATOM 1323 C CA . SER A 1 167 ? -4.961 11.320 2.788 1.00 81.12 167 SER A CA 1
ATOM 1324 C C . SER A 1 167 ? -5.382 9.934 3.272 1.00 81.12 167 SER A C 1
ATOM 1326 O O . SER A 1 167 ? -5.994 9.831 4.328 1.00 81.12 167 SER A O 1
ATOM 1328 N N . ALA A 1 168 ? -4.955 8.867 2.590 1.00 84.06 168 ALA A N 1
ATOM 1329 C CA . ALA A 1 168 ? -5.276 7.495 2.980 1.00 84.06 168 ALA A CA 1
ATOM 1330 C C . ALA A 1 168 ? -4.779 7.158 4.397 1.00 84.06 168 ALA A C 1
ATOM 1332 O O . ALA A 1 168 ? -5.460 6.460 5.147 1.00 84.06 168 ALA A O 1
ATOM 1333 N N . TYR A 1 169 ? -3.611 7.680 4.793 1.00 86.38 169 TYR A N 1
ATOM 1334 C CA . TYR A 1 169 ? -3.126 7.540 6.167 1.00 86.38 169 TYR A CA 1
ATOM 1335 C C . TYR A 1 169 ? -4.023 8.278 7.163 1.00 86.38 169 TYR A C 1
ATOM 1337 O O . TYR A 1 169 ? -4.351 7.732 8.215 1.00 86.38 169 TYR A O 1
ATOM 1345 N N . VAL A 1 170 ? -4.403 9.520 6.850 1.00 86.12 170 VAL A N 1
ATOM 1346 C CA . VAL A 1 170 ? -5.240 10.351 7.728 1.00 86.12 170 VAL A CA 1
ATOM 1347 C C . VAL A 1 170 ? -6.620 9.726 7.914 1.00 86.12 170 VAL A C 1
ATOM 1349 O O . VAL A 1 170 ? -7.098 9.647 9.044 1.00 86.12 170 VAL A O 1
ATOM 1352 N N . ASP A 1 171 ? -7.229 9.239 6.837 1.00 87.50 171 ASP A N 1
ATOM 1353 C CA . ASP A 1 171 ? -8.541 8.595 6.871 1.00 87.50 171 ASP A CA 1
ATOM 1354 C C . ASP A 1 171 ? -8.499 7.313 7.705 1.00 87.50 171 ASP A C 1
ATOM 1356 O O . ASP A 1 171 ? -9.328 7.123 8.596 1.00 87.50 171 ASP A O 1
ATOM 1360 N N . PHE A 1 172 ? -7.461 6.493 7.516 1.00 89.31 172 PHE A N 1
ATOM 1361 C CA . PHE A 1 172 ? -7.251 5.297 8.326 1.00 89.31 172 PHE A CA 1
ATOM 1362 C C . PHE A 1 172 ? -7.003 5.627 9.807 1.00 89.31 172 PHE A C 1
ATOM 1364 O O . PHE A 1 172 ? -7.576 4.998 10.695 1.00 89.31 172 PHE A O 1
ATOM 1371 N N . ALA A 1 173 ? -6.186 6.639 10.108 1.00 88.69 173 ALA A N 1
ATOM 1372 C CA . ALA A 1 173 ? -5.930 7.062 11.483 1.00 88.69 173 ALA A CA 1
ATOM 1373 C C . ALA A 1 173 ? -7.216 7.550 12.172 1.00 88.69 173 ALA A C 1
ATOM 1375 O O . ALA A 1 173 ? -7.513 7.121 13.287 1.00 88.69 173 ALA A O 1
ATOM 1376 N N . ARG A 1 174 ? -8.021 8.372 11.486 1.00 88.81 174 ARG A N 1
ATOM 1377 C CA . ARG A 1 174 ? -9.333 8.829 11.975 1.00 88.81 174 ARG A CA 1
ATOM 1378 C C . ARG A 1 174 ? -10.311 7.674 12.157 1.00 88.81 174 ARG A C 1
ATOM 1380 O O . ARG A 1 174 ? -11.080 7.670 13.116 1.00 88.81 174 ARG A O 1
ATOM 1387 N N . PHE A 1 175 ? -10.281 6.683 11.267 1.00 90.12 175 PHE A N 1
ATOM 1388 C CA . PHE A 1 175 ? -11.068 5.464 11.419 1.00 90.12 175 PHE A CA 1
ATOM 1389 C C . PHE A 1 175 ? -10.710 4.730 12.721 1.00 90.12 175 PHE A C 1
ATOM 1391 O O . PHE A 1 175 ? -11.613 4.354 13.473 1.00 90.12 175 PHE A O 1
ATOM 1398 N N . ILE A 1 176 ? -9.417 4.567 13.020 1.00 91.00 176 ILE A N 1
ATOM 1399 C CA . ILE A 1 176 ? -8.962 3.916 14.256 1.00 91.00 176 ILE A CA 1
ATOM 1400 C C . ILE A 1 176 ? -9.343 4.739 15.492 1.00 91.00 176 ILE A C 1
ATOM 1402 O O . ILE A 1 176 ? -9.865 4.182 16.453 1.00 91.00 176 ILE A O 1
ATOM 1406 N N . GLU A 1 177 ? -9.157 6.057 15.456 1.00 89.50 177 GLU A N 1
ATOM 1407 C CA . GLU A 1 177 ? -9.537 6.969 16.542 1.00 89.50 177 GLU A CA 1
ATOM 1408 C C . GLU A 1 177 ? -11.037 6.914 16.855 1.00 89.50 177 GLU A C 1
ATOM 1410 O O . GLU A 1 177 ? -11.429 6.812 18.017 1.00 89.50 177 GLU A O 1
ATOM 1415 N N . LYS A 1 178 ? -11.881 6.894 15.818 1.00 89.50 178 LYS A N 1
ATOM 1416 C CA . LYS A 1 178 ? -13.340 6.843 15.959 1.00 89.50 178 LYS A CA 1
ATOM 1417 C C . LYS A 1 178 ? -13.842 5.510 16.516 1.00 89.50 178 LYS A C 1
ATOM 1419 O O . LYS A 1 178 ? -14.781 5.505 17.307 1.00 89.50 178 LYS A O 1
ATOM 1424 N N . ASN A 1 179 ? -13.278 4.387 16.069 1.00 88.38 179 ASN A N 1
ATOM 1425 C CA . ASN A 1 179 ? -13.806 3.057 16.398 1.00 88.38 179 ASN A CA 1
ATOM 1426 C C . ASN A 1 179 ? -13.093 2.392 17.587 1.00 88.38 179 ASN A C 1
ATOM 1428 O O . ASN A 1 179 ? -13.693 1.551 18.249 1.00 88.38 179 ASN A O 1
ATOM 1432 N N . TYR A 1 180 ? -11.859 2.800 17.908 1.00 90.12 180 TYR A N 1
ATOM 1433 C CA . TYR A 1 180 ? -11.052 2.236 19.000 1.00 90.12 180 TYR A CA 1
ATOM 1434 C C . TYR A 1 180 ? -10.457 3.319 19.917 1.00 90.12 180 TYR A C 1
ATOM 1436 O O . TYR A 1 180 ? -9.250 3.309 20.192 1.00 90.12 180 TYR A O 1
ATOM 1444 N N . PRO A 1 181 ? -11.279 4.243 20.454 1.00 88.81 181 PRO A N 1
ATOM 1445 C CA . PRO A 1 181 ? -10.787 5.391 21.216 1.00 88.81 181 PRO A CA 1
ATOM 1446 C C . PRO A 1 181 ? -9.989 4.982 22.459 1.00 88.81 181 PRO A C 1
ATOM 1448 O O . PRO A 1 181 ? -8.982 5.608 22.766 1.00 88.81 181 PRO A O 1
ATOM 1451 N N . LYS A 1 182 ? -10.370 3.882 23.128 1.00 87.75 182 LYS A N 1
ATOM 1452 C CA . LYS A 1 182 ? -9.656 3.353 24.308 1.00 87.75 182 LYS A CA 1
ATOM 1453 C C . LYS A 1 182 ? -8.217 2.924 23.999 1.00 87.75 182 LYS A C 1
ATOM 1455 O O . LYS A 1 182 ? -7.352 2.983 24.869 1.00 87.75 182 LYS A O 1
ATOM 1460 N N . ILE A 1 183 ? -7.965 2.466 22.773 1.00 87.25 183 ILE A N 1
ATOM 1461 C CA . ILE A 1 183 ? -6.634 2.031 22.339 1.00 87.25 183 ILE A CA 1
ATOM 1462 C C . ILE A 1 183 ? -5.794 3.251 21.964 1.00 87.25 183 ILE A C 1
ATOM 1464 O O . ILE A 1 183 ? -4.622 3.335 22.329 1.00 87.25 183 ILE A O 1
ATOM 1468 N N . VAL A 1 184 ? -6.402 4.217 21.272 1.00 85.75 184 VAL A N 1
ATOM 1469 C CA . VAL A 1 184 ? -5.732 5.464 20.882 1.00 85.75 184 VAL A CA 1
ATOM 1470 C C . VAL A 1 184 ? -5.404 6.332 22.094 1.00 85.75 184 VAL A C 1
ATOM 1472 O O . VAL A 1 184 ? -4.318 6.897 22.135 1.00 85.75 184 VAL A O 1
ATOM 1475 N N . SER A 1 185 ? -6.252 6.366 23.125 1.00 83.31 185 SER A N 1
ATOM 1476 C CA . SER A 1 185 ? -5.991 7.127 24.356 1.00 83.31 185 SER A CA 1
ATOM 1477 C C . SER A 1 185 ? -4.761 6.651 25.136 1.00 83.31 185 SER A C 1
ATOM 1479 O O . SER A 1 185 ? -4.253 7.382 25.979 1.00 83.31 185 SER A O 1
ATOM 1481 N N . ALA A 1 186 ? -4.269 5.434 24.875 1.00 85.12 186 ALA A N 1
ATOM 1482 C CA . ALA A 1 186 ? -3.015 4.942 25.449 1.00 85.12 186 ALA A CA 1
ATOM 1483 C C . ALA A 1 186 ? -1.766 5.502 24.735 1.00 85.12 186 ALA A C 1
ATOM 1485 O O . ALA A 1 186 ? -0.642 5.323 25.208 1.00 85.12 186 ALA A O 1
ATOM 1486 N N . VAL A 1 187 ? -1.944 6.163 23.589 1.00 84.56 187 VAL A N 1
ATOM 1487 C CA . VAL A 1 187 ? -0.892 6.874 22.860 1.00 84.56 187 VAL A CA 1
ATOM 1488 C C . VAL A 1 187 ? -0.871 8.328 23.326 1.00 84.56 187 VAL A C 1
ATOM 1490 O O . VAL A 1 187 ? -1.914 8.937 23.538 1.00 84.56 187 VAL A O 1
ATOM 1493 N N . SER A 1 188 ? 0.323 8.911 23.458 1.00 84.44 188 SER A N 1
ATOM 1494 C CA . SER A 1 188 ? 0.465 10.349 23.719 1.00 84.44 188 SER A CA 1
ATOM 1495 C C . SER A 1 188 ? -0.284 11.163 22.656 1.00 84.44 188 SER A C 1
ATOM 1497 O O . SER A 1 188 ? -0.046 10.989 21.457 1.00 84.44 188 SER A O 1
ATOM 1499 N N . GLU A 1 189 ? -1.155 12.071 23.100 1.00 83.62 189 GLU A N 1
ATOM 1500 C CA . GLU A 1 189 ? -1.949 12.943 22.227 1.00 83.62 189 GLU A CA 1
ATOM 1501 C C . GLU A 1 189 ? -1.058 13.755 21.272 1.00 83.62 189 GLU A C 1
ATOM 1503 O O . GLU A 1 189 ? -1.326 13.836 20.070 1.00 83.62 189 GLU A O 1
ATOM 1508 N N . ASP A 1 190 ? 0.066 14.267 21.779 1.00 83.94 190 ASP A N 1
ATOM 1509 C CA . ASP A 1 190 ? 1.066 14.983 20.986 1.00 83.94 190 ASP A CA 1
ATOM 1510 C C . ASP A 1 190 ? 1.692 14.090 19.911 1.00 83.94 190 ASP A C 1
ATOM 1512 O O . ASP A 1 190 ? 1.864 14.513 18.764 1.00 83.94 190 ASP A O 1
ATOM 1516 N N . ALA A 1 191 ? 2.011 12.836 20.247 1.00 82.12 191 ALA A N 1
ATOM 1517 C CA . ALA A 1 191 ? 2.557 11.882 19.285 1.00 82.12 191 ALA A CA 1
ATOM 1518 C C . ALA A 1 191 ? 1.536 11.538 18.187 1.00 82.12 191 ALA A C 1
ATOM 1520 O O . ALA A 1 191 ? 1.902 11.474 17.009 1.00 82.12 191 ALA A O 1
ATOM 1521 N N . TRP A 1 192 ? 0.263 11.372 18.557 1.00 83.56 192 TRP A N 1
ATOM 1522 C CA . TRP A 1 192 ? -0.837 11.094 17.633 1.00 83.56 192 TRP A CA 1
ATOM 1523 C C . TRP A 1 192 ? -1.056 12.252 16.653 1.00 83.56 192 TRP A C 1
ATOM 1525 O O . TRP A 1 192 ? -0.952 12.075 15.434 1.00 83.56 192 TRP A O 1
ATOM 1535 N N . LYS A 1 193 ? -1.239 13.471 17.178 1.00 84.00 193 LYS A N 1
ATOM 1536 C CA . LYS A 1 193 ? -1.420 14.695 16.381 1.00 84.00 193 LYS A CA 1
ATOM 1537 C C . LYS A 1 193 ? -0.227 14.962 15.469 1.00 84.00 193 LYS A C 1
ATOM 1539 O O . LYS A 1 193 ? -0.405 15.266 14.287 1.00 84.00 193 LYS A O 1
ATOM 1544 N N . LYS A 1 194 ? 1.001 14.807 15.978 1.00 83.69 194 LYS A N 1
ATOM 1545 C CA . LYS A 1 194 ? 2.225 15.011 15.190 1.00 83.69 194 LYS A CA 1
ATOM 1546 C C . LYS A 1 194 ? 2.323 14.031 14.024 1.00 83.69 194 LYS A C 1
ATOM 1548 O O . LYS A 1 194 ? 2.773 14.423 12.948 1.00 83.69 194 LYS A O 1
ATOM 1553 N N . ALA A 1 195 ? 1.897 12.783 14.202 1.00 79.12 195 ALA A N 1
ATOM 1554 C CA . ALA A 1 195 ? 1.919 11.802 13.125 1.00 79.12 195 ALA A CA 1
ATOM 1555 C C . ALA A 1 195 ? 0.833 12.033 12.075 1.00 79.12 195 ALA A C 1
ATOM 1557 O O . ALA A 1 195 ? 1.146 11.960 10.889 1.00 79.12 195 ALA A O 1
ATOM 1558 N N . ILE A 1 196 ? -0.393 12.380 12.484 1.00 79.44 196 ILE A N 1
ATOM 1559 C CA . ILE A 1 196 ? -1.452 12.792 11.549 1.00 79.44 196 ILE A CA 1
ATOM 1560 C C . ILE A 1 196 ? -0.980 13.994 10.726 1.00 79.44 196 ILE A C 1
ATOM 1562 O O . ILE A 1 196 ? -1.078 13.971 9.502 1.00 79.44 196 ILE A O 1
ATOM 1566 N N . LYS A 1 197 ? -0.389 15.007 11.375 1.00 80.06 197 LYS A N 1
ATOM 1567 C CA . LYS A 1 197 ? 0.131 16.194 10.689 1.00 80.06 197 LYS A CA 1
ATOM 1568 C C . LYS A 1 197 ? 1.247 15.844 9.703 1.00 80.06 197 LYS A C 1
ATOM 1570 O O . LYS A 1 197 ? 1.177 16.260 8.556 1.00 80.06 197 LYS A O 1
ATOM 1575 N N . ARG A 1 198 ? 2.248 15.060 10.124 1.00 77.69 198 ARG A N 1
ATOM 1576 C CA . ARG A 1 198 ? 3.417 14.706 9.297 1.00 77.69 198 ARG A CA 1
ATOM 1577 C C . ARG A 1 198 ? 3.043 13.917 8.041 1.00 77.69 198 ARG A C 1
ATOM 1579 O O . ARG A 1 198 ? 3.618 14.158 6.985 1.00 77.69 198 ARG A O 1
ATOM 1586 N N . HIS A 1 199 ? 2.121 12.964 8.163 1.00 69.69 199 HIS A N 1
ATOM 1587 C CA . HIS A 1 199 ? 1.693 12.133 7.033 1.00 69.69 199 HIS A CA 1
ATOM 1588 C C . HIS A 1 199 ? 0.614 12.791 6.185 1.00 69.69 199 HIS A C 1
ATOM 1590 O O . HIS A 1 199 ? 0.624 12.611 4.971 1.00 69.69 199 HIS A O 1
ATOM 1596 N N . GLY A 1 200 ? -0.252 13.610 6.789 1.00 59.72 200 GLY A N 1
ATOM 1597 C CA . GLY A 1 200 ? -1.216 14.436 6.065 1.00 59.72 200 GLY A CA 1
ATOM 1598 C C . GLY A 1 200 ? -0.545 15.512 5.206 1.00 59.72 200 GLY A C 1
ATOM 1599 O O . GLY A 1 200 ? -0.996 15.779 4.097 1.00 59.72 200 GLY A O 1
ATOM 1600 N N . SER A 1 201 ? 0.581 16.071 5.665 1.00 56.53 201 SER A N 1
ATOM 1601 C CA . SER A 1 201 ? 1.328 17.111 4.947 1.00 56.53 201 SER A CA 1
ATOM 1602 C C . SER A 1 201 ? 2.247 16.589 3.837 1.00 56.53 201 SER A C 1
ATOM 1604 O O . SER A 1 201 ? 2.759 17.387 3.057 1.00 56.53 201 SER A O 1
ATOM 1606 N N . ALA A 1 202 ? 2.499 15.276 3.759 1.00 52.78 202 ALA A N 1
ATOM 1607 C CA . ALA A 1 202 ? 3.480 14.701 2.830 1.00 52.78 202 ALA A CA 1
ATOM 1608 C C . ALA A 1 202 ? 3.073 14.813 1.344 1.00 52.78 202 ALA A C 1
ATOM 1610 O O . ALA A 1 202 ? 3.917 14.627 0.473 1.00 52.78 202 ALA A O 1
ATOM 1611 N N . TRP A 1 203 ? 1.814 15.166 1.056 1.00 44.75 203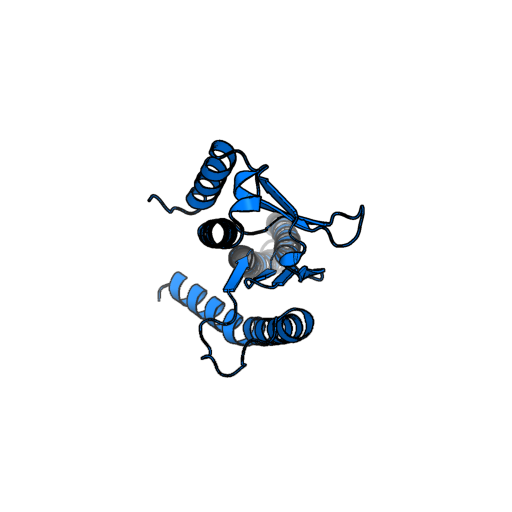 TRP A N 1
ATOM 1612 C CA . TRP A 1 203 ? 1.273 15.320 -0.299 1.00 44.75 203 TRP A CA 1
ATOM 1613 C C . TRP A 1 203 ? 0.336 16.534 -0.426 1.00 44.75 203 TRP A C 1
ATOM 1615 O O . TRP A 1 203 ? -0.796 16.415 -0.880 1.00 44.75 203 TRP A O 1
ATOM 1625 N N . GLY A 1 204 ? 0.797 17.717 -0.010 1.00 38.56 204 GLY A N 1
ATOM 1626 C CA . GLY A 1 204 ? 0.183 18.988 -0.425 1.00 38.56 204 GLY A CA 1
ATOM 1627 C C . GLY A 1 204 ? -1.189 19.331 0.165 1.00 38.56 204 GLY A C 1
ATOM 1628 O O . GLY A 1 204 ? -1.745 20.358 -0.212 1.00 38.56 204 GLY A O 1
ATOM 1629 N N . ASN A 1 205 ? -1.716 18.563 1.124 1.00 40.16 205 ASN A N 1
ATOM 1630 C CA . ASN A 1 205 ? -2.854 19.016 1.924 1.00 40.16 205 ASN A CA 1
ATOM 1631 C C . ASN A 1 205 ? -2.373 20.047 2.953 1.00 40.16 205 ASN A C 1
ATOM 1633 O O . ASN A 1 205 ? -2.160 19.744 4.128 1.00 40.16 205 ASN A O 1
ATOM 1637 N N . GLN A 1 206 ? -2.181 21.279 2.482 1.00 33.28 206 GLN A N 1
ATOM 1638 C CA . GLN A 1 206 ? -2.363 22.459 3.315 1.00 33.28 206 GLN A CA 1
ATOM 1639 C C . GLN A 1 206 ? -3.867 22.563 3.595 1.00 33.28 206 GLN A C 1
ATOM 1641 O O . GLN A 1 206 ? -4.613 23.123 2.797 1.00 33.28 206 GLN A O 1
ATOM 1646 N N . MET A 1 207 ? -4.319 21.935 4.682 1.00 36.44 207 MET A N 1
ATOM 1647 C CA . MET A 1 207 ? -5.441 22.509 5.428 1.00 36.44 207 MET A CA 1
ATOM 1648 C C . MET A 1 207 ? -4.893 23.635 6.294 1.00 36.44 207 MET A C 1
ATOM 1650 O O . MET A 1 207 ? -3.823 23.410 6.912 1.00 36.44 207 MET A O 1
#

Sequence (207 aa):
MNMHKLLEDFIAQYFKEKLMPKIREDAAHMEEAYGEGRDLNHGENDRYQISAFGFQTEFMMRYMLLAFGAVSVFLLIVAVGVNPGAMEGAAIFAVFFALCLVLWGICRLRRGFIVYTKDWLYLSRGKQRQEFAMKDLGAVKVSGTLTLIFQTAPGSKLSLRVPLEGSAYVDFARFIEKNYPKIVSAVSEDAWKKAIKRHGSAWGNQM

pLDDT: mean 80.58, std 12.53, range [33.28, 92.56]

Organism: NCBI:txid2840941

Foldseek 3Di:
DDPVVVVVVVVVVCCVPPVVVVVVVVLVVLCVVWNPDDDPPDDDPPSKDKDWDLPVVLVVLVVVLVVLVVVLVVLVCCCVPPNVVSVVVSVVSVVVSVVSVVVSVVSQQATWMWIDDLQWIWTDGNPDIDIDGNVQFDAWDQDPFIWTWGNPDVPDIDIDTDSDAAPSRLVVLVVCCVSPVVRCVVDDPVSSVVNSVVRNPPPPPPD

Radius of gyration: 22.0 Å; chains: 1; bounding box: 61×38×63 Å